Protein AF-A0A8D9B2C9-F1 (afdb_monomer)

Sequence (189 aa):
MYLLLVLASCICTLNAFKSHHDNYELQTNETDSDDDDDEYIDVDALNITNVEKGTKNTADYKLYTKTQHGFISAYHDIPINRDYQEKIFNMIVEIPKGTNAKMAISLGEALNPIKHVLKNGNPEYVHVPNLLPNINHTGYIWNYGALPNTWENPTEIDNHTGLFGDGERMDVVEIGNRKARRGEIIQVK

Secondary structure (DSSP, 8-state):
-PPEEEE----S------------------------------TTTTT-EEEEES-TTSTT-EEEEEETTEEE-TTTSS-SEEETTTTEEEEEEEE-TT--B-EEE-SSSTT--EEEPEETTEE-B------STT----S-SSEEEE-TT----TTSB-TTTSSB--SSPPEEEE--SS-PPTT-EEEE-

pLDDT: mean 80.29, std 23.99, range [25.38, 98.69]

Nearest PDB structures (foldseek):
  1e6a-assembly1_B  TM=9.514E-01  e=1.596E-12  Saccharomyces cerevisiae
  1ypp-assembly1_B  TM=9.531E-01  e=1.879E-12  Saccharomyces cerevisiae
  1wgi-assembly1_B  TM=9.529E-01  e=2.603E-12  Saccharomyces cerevisiae
  2ik9-assembly1_A  TM=9.435E-01  e=5.275E-12  Saccharomyces cerevisiae
  2ik1-assembly1_A  TM=9.510E-01  e=1.564E-11  Saccharomyces cerevisiae

InterPro domains:
  IPR008162 Inorganic pyrophosphatase [PF00719] (91-189)
  IPR008162 Inorganic pyrophosphatase [PTHR10286] (43-189)
  IPR036649 Inorganic pyrophosphatase superfamily [G3DSA:3.90.80.10] (49-189)
  IPR036649 Inorganic pyrophosphatase superfamily [SSF50324] (49-189)

Solvent-accessible surface area (backbone atoms only — not comparable to full-atom values): 11359 Å² total; per-residue (Å²): 138,54,59,60,44,76,44,82,84,71,93,68,74,100,75,83,92,72,93,72,97,71,87,86,73,85,84,71,82,90,73,79,91,75,96,70,84,73,74,78,73,53,68,81,78,42,56,71,44,74,46,81,41,71,50,87,94,36,71,67,21,33,37,33,37,28,37,86,90,42,80,40,28,56,40,72,70,40,64,39,58,78,33,77,90,79,50,29,30,32,33,41,25,41,29,29,33,59,41,34,62,39,39,39,68,35,88,91,45,87,45,17,29,38,25,51,43,64,53,94,83,36,57,33,65,54,85,54,73,82,83,46,96,87,52,91,76,47,28,39,89,30,30,29,30,28,37,24,74,44,70,31,53,58,88,46,68,40,87,88,80,72,41,57,34,88,62,44,52,45,35,35,39,42,67,50,90,72,68,55,54,64,74,35,75,44,82,45,66

Foldseek 3Di:
DWAKDFDQPPPPDDDDDDDDDDDDDDDDPDDDDDPDPPPQPQPVQQQKDWDWDDDPQWQRIWIFIAGPVGTAALAAPDDQAPDPVVPKGKWAFQAWFQFFFAWAQAPPDPSRTIGADDDPRGTGGDADDPPDPPDDGHHHRFGKTFRHPAFQAQVDQDPPVRHGGPGDGGMIGTNDPDGDDHRDIDMHD

Mean predicted aligned error: 9.89 Å

Organism: NCBI:txid428564

Radius of gyration: 17.53 Å; Cα contacts (8 Å, |Δi|>4): 371; chains: 1; bounding box: 46×47×42 Å

Structure (mmCIF, N/CA/C/O backbone):
data_AF-A0A8D9B2C9-F1
#
_entry.id   AF-A0A8D9B2C9-F1
#
loop_
_atom_site.group_PDB
_atom_site.id
_atom_site.type_symbol
_atom_site.label_atom_id
_atom_site.label_alt_id
_atom_site.label_comp_id
_atom_site.label_asym_id
_atom_site.label_entity_id
_atom_site.label_seq_id
_atom_site.pdbx_PDB_ins_code
_atom_site.Cartn_x
_atom_site.Cartn_y
_atom_site.Cartn_z
_atom_site.occupancy
_atom_site.B_iso_or_equiv
_atom_site.auth_seq_id
_atom_site.auth_comp_id
_atom_site.auth_asym_id
_atom_site.auth_atom_id
_atom_site.pdbx_PDB_model_num
ATOM 1 N N . MET A 1 1 ? -0.305 9.181 -20.011 1.00 36.66 1 MET A N 1
ATOM 2 C CA . MET A 1 1 ? 0.448 7.919 -20.113 1.00 36.66 1 MET A CA 1
ATOM 3 C C . MET A 1 1 ? 1.396 7.902 -18.930 1.00 36.66 1 MET A C 1
ATOM 5 O O . MET A 1 1 ? 2.290 8.739 -18.887 1.00 36.66 1 MET A O 1
ATOM 9 N N . TYR A 1 2 ? 1.070 7.121 -17.906 1.00 37.44 2 TYR A N 1
ATOM 10 C CA . TYR A 1 2 ? 1.826 7.040 -16.655 1.00 37.44 2 TYR A CA 1
ATOM 11 C C . TYR A 1 2 ? 2.734 5.817 -16.755 1.00 37.44 2 TYR A C 1
ATOM 13 O O . TYR A 1 2 ? 2.275 4.797 -17.249 1.00 37.44 2 TYR A O 1
ATOM 21 N N . LEU A 1 3 ? 4.010 5.975 -16.406 1.00 39.00 3 LEU A N 1
ATOM 22 C CA . LEU A 1 3 ? 5.032 4.932 -16.481 1.00 39.00 3 LEU A CA 1
ATOM 23 C C . LEU A 1 3 ? 5.186 4.320 -15.086 1.00 39.00 3 LEU A C 1
ATOM 25 O O . LEU A 1 3 ? 5.490 5.031 -14.127 1.00 39.00 3 LEU A O 1
ATOM 29 N N . LEU A 1 4 ? 4.945 3.024 -14.975 1.00 44.84 4 LEU A N 1
ATOM 30 C CA . LEU A 1 4 ? 5.146 2.233 -13.775 1.00 44.84 4 LEU A CA 1
ATOM 31 C C . LEU A 1 4 ? 6.645 2.015 -13.525 1.00 44.84 4 LEU A C 1
ATOM 33 O O . LEU A 1 4 ? 7.369 1.557 -14.408 1.00 44.84 4 LEU A O 1
ATOM 37 N N . LEU A 1 5 ? 7.116 2.321 -12.315 1.00 52.88 5 LEU A N 1
ATOM 38 C CA . LEU A 1 5 ? 8.378 1.778 -11.818 1.00 52.88 5 LEU A CA 1
ATOM 39 C C . LEU A 1 5 ? 8.031 0.753 -10.736 1.00 52.88 5 LEU A C 1
ATOM 41 O O . LEU A 1 5 ? 7.562 1.122 -9.657 1.00 52.88 5 LEU A O 1
ATOM 45 N N . VAL A 1 6 ? 8.223 -0.524 -11.055 1.00 51.69 6 VAL A N 1
ATOM 46 C CA . VAL A 1 6 ? 8.170 -1.612 -10.076 1.00 51.69 6 VAL A CA 1
ATOM 47 C C . VAL A 1 6 ? 9.508 -1.615 -9.349 1.00 51.69 6 VAL A C 1
ATOM 49 O O . VAL A 1 6 ? 10.559 -1.689 -9.989 1.00 51.69 6 VAL A O 1
ATOM 52 N N . LEU A 1 7 ? 9.485 -1.452 -8.030 1.00 49.38 7 LEU A N 1
ATOM 53 C CA . LEU A 1 7 ? 10.686 -1.512 -7.207 1.00 49.38 7 LEU A CA 1
ATOM 54 C C . LEU A 1 7 ? 10.627 -2.801 -6.398 1.00 49.38 7 LEU A C 1
ATOM 56 O O . LEU A 1 7 ? 9.770 -2.918 -5.537 1.00 49.38 7 LEU A O 1
ATOM 60 N N . ALA A 1 8 ? 11.559 -3.723 -6.636 1.00 40.38 8 ALA A N 1
ATOM 61 C CA . ALA A 1 8 ? 11.858 -4.747 -5.642 1.00 40.38 8 ALA A CA 1
ATOM 62 C C . ALA A 1 8 ? 12.421 -4.028 -4.406 1.00 40.38 8 ALA A C 1
ATOM 64 O O . ALA A 1 8 ? 13.356 -3.221 -4.515 1.00 40.38 8 ALA A O 1
ATOM 65 N N . SER A 1 9 ? 11.819 -4.246 -3.248 1.00 41.03 9 SER A N 1
ATOM 66 C CA . SER A 1 9 ? 11.966 -3.434 -2.037 1.00 41.03 9 SER A CA 1
ATOM 67 C C . SER A 1 9 ? 13.295 -3.656 -1.290 1.00 41.03 9 SER A C 1
ATOM 69 O O . SER A 1 9 ? 13.356 -3.744 -0.067 1.00 41.03 9 SER A O 1
ATOM 71 N N . CYS A 1 10 ? 14.441 -3.620 -1.970 1.00 32.81 10 CYS A N 1
ATOM 72 C CA . CYS A 1 10 ? 15.732 -3.473 -1.295 1.00 32.81 10 CYS A CA 1
ATOM 73 C C . CYS A 1 10 ? 15.969 -2.012 -0.876 1.00 32.81 10 CYS A C 1
ATOM 75 O O . CYS A 1 10 ? 16.844 -1.323 -1.404 1.00 32.81 10 CYS A O 1
ATOM 77 N N . ILE A 1 11 ? 15.243 -1.516 0.135 1.00 36.56 11 ILE A N 1
ATOM 78 C CA . ILE A 1 11 ? 15.663 -0.310 0.875 1.00 36.56 11 ILE A CA 1
ATOM 79 C C . ILE A 1 11 ? 16.805 -0.696 1.826 1.00 36.56 11 ILE A C 1
ATOM 81 O O . ILE A 1 11 ? 16.696 -0.643 3.046 1.00 36.56 11 ILE A O 1
ATOM 85 N N . CYS A 1 12 ? 17.936 -1.073 1.239 1.00 27.77 12 CYS A N 1
ATOM 86 C CA . CYS A 1 12 ? 19.248 -1.051 1.859 1.00 27.77 12 CYS A CA 1
ATOM 87 C C . CYS A 1 12 ? 20.249 -0.672 0.763 1.00 27.77 12 CYS A C 1
ATOM 89 O O . CYS A 1 12 ? 20.460 -1.411 -0.188 1.00 27.77 12 CYS A O 1
ATOM 91 N N . THR A 1 13 ? 20.869 0.498 0.932 1.00 26.91 13 THR A N 1
ATOM 92 C CA . THR A 1 13 ? 21.921 1.116 0.100 1.00 26.91 13 THR A CA 1
ATOM 93 C C . THR A 1 13 ? 21.498 1.754 -1.234 1.00 26.91 13 THR A C 1
ATOM 95 O O . THR A 1 13 ? 21.508 1.143 -2.293 1.00 26.91 13 THR A O 1
ATOM 98 N N . LEU A 1 14 ? 21.273 3.078 -1.189 1.00 28.06 14 LEU A N 1
ATOM 99 C CA . LEU A 1 14 ? 21.547 3.966 -2.323 1.00 28.06 14 LEU A CA 1
ATOM 100 C C . LEU A 1 14 ? 23.033 3.816 -2.696 1.00 28.06 14 LEU A C 1
ATOM 102 O O . LEU A 1 14 ? 23.893 4.439 -2.079 1.00 28.06 14 LEU A O 1
ATOM 106 N N . ASN A 1 15 ? 23.340 2.979 -3.679 1.00 27.31 15 ASN A N 1
ATOM 107 C CA . ASN A 1 15 ? 24.502 3.125 -4.547 1.00 27.31 15 ASN A CA 1
ATOM 108 C C . ASN A 1 15 ? 24.254 2.319 -5.826 1.00 27.31 15 ASN A C 1
ATOM 110 O O . ASN A 1 15 ? 23.972 1.132 -5.761 1.00 27.31 15 ASN A O 1
ATOM 114 N N . ALA A 1 16 ? 24.432 2.995 -6.965 1.00 27.78 16 ALA A N 1
ATOM 115 C CA . ALA A 1 16 ? 24.348 2.498 -8.342 1.00 27.78 16 ALA A CA 1
ATOM 116 C C . ALA A 1 16 ? 22.965 2.566 -9.020 1.00 27.78 16 ALA A C 1
ATOM 118 O O . ALA A 1 16 ? 22.308 1.564 -9.261 1.00 27.78 16 ALA A O 1
ATOM 119 N N . PHE A 1 17 ? 22.595 3.768 -9.478 1.00 27.22 17 PHE A N 1
ATOM 120 C CA . PHE A 1 17 ? 21.781 3.900 -10.690 1.00 27.22 17 PHE A CA 1
ATOM 121 C C . PHE A 1 17 ? 22.748 3.984 -11.879 1.00 27.22 17 PHE A C 1
ATOM 123 O O . PHE A 1 17 ? 23.369 5.022 -12.116 1.00 27.22 17 PHE A O 1
ATOM 130 N N . LYS A 1 18 ? 22.928 2.880 -12.606 1.00 25.38 18 LYS A N 1
ATOM 131 C CA . LYS A 1 18 ? 23.490 2.897 -13.960 1.00 25.38 18 LYS A CA 1
ATOM 132 C C . LYS A 1 18 ? 22.363 2.443 -14.875 1.00 25.38 18 LYS A C 1
ATOM 134 O O . LYS A 1 18 ? 21.911 1.311 -14.771 1.00 25.38 18 LYS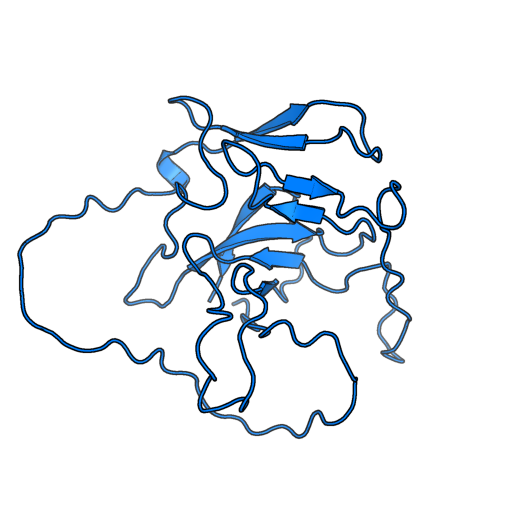 A O 1
ATOM 139 N N . SER A 1 19 ? 21.857 3.364 -15.690 1.00 31.72 19 SER A N 1
ATOM 140 C CA . SER A 1 19 ? 20.742 3.099 -16.593 1.00 31.72 19 SER A CA 1
ATOM 141 C C . SER A 1 19 ? 21.146 2.044 -17.619 1.00 31.72 19 SER A C 1
ATOM 143 O O . SER A 1 19 ? 21.998 2.312 -18.468 1.00 31.72 19 SER A O 1
ATOM 145 N N . HIS A 1 20 ? 20.508 0.883 -17.569 1.00 25.81 20 HIS A N 1
ATOM 146 C CA . HIS A 1 20 ? 20.329 0.048 -18.744 1.00 25.81 20 HIS A CA 1
ATOM 147 C C . HIS A 1 20 ? 18.828 -0.050 -19.007 1.00 25.81 20 HIS A C 1
ATOM 149 O O . HIS A 1 20 ? 18.046 -0.413 -18.134 1.00 25.81 20 HIS A O 1
ATOM 155 N N . HIS A 1 21 ? 18.439 0.428 -20.188 1.00 32.28 21 HIS A N 1
ATOM 156 C CA . HIS A 1 21 ? 17.097 0.291 -20.728 1.00 32.28 21 HIS A CA 1
ATOM 157 C C . HIS A 1 21 ? 16.931 -1.152 -21.192 1.00 32.28 21 HIS A C 1
ATOM 159 O O . HIS A 1 21 ? 17.302 -1.448 -22.322 1.00 32.28 21 HIS A O 1
ATOM 165 N N . ASP A 1 22 ? 16.369 -2.008 -20.347 1.00 29.56 22 ASP A N 1
ATOM 166 C CA . ASP A 1 22 ? 15.878 -3.315 -20.771 1.00 29.56 22 ASP A CA 1
ATOM 167 C C . ASP A 1 22 ? 14.376 -3.391 -20.470 1.00 29.56 22 ASP A C 1
ATOM 169 O O . ASP A 1 22 ? 13.911 -3.044 -19.383 1.00 29.56 22 ASP A O 1
ATOM 173 N N . ASN A 1 23 ? 13.604 -3.731 -21.503 1.00 30.98 23 ASN A N 1
ATOM 174 C CA . ASN A 1 23 ? 12.156 -3.882 -21.436 1.00 30.98 23 ASN A CA 1
ATOM 175 C C . ASN A 1 23 ? 11.830 -5.154 -20.645 1.00 30.98 23 ASN A C 1
ATOM 177 O O . ASN A 1 23 ? 12.263 -6.239 -21.021 1.00 30.98 23 ASN A O 1
ATOM 181 N N . TYR A 1 24 ? 11.054 -5.015 -19.574 1.00 38.00 24 TYR A N 1
ATOM 182 C CA . TYR A 1 24 ? 10.602 -6.133 -18.755 1.00 38.00 24 TYR A CA 1
ATOM 183 C C . TYR A 1 24 ? 9.447 -6.866 -19.455 1.00 38.00 24 TYR A C 1
ATOM 185 O O . TYR A 1 24 ? 8.350 -6.325 -19.616 1.00 38.00 24 TYR A O 1
ATOM 193 N N . GLU A 1 25 ? 9.686 -8.105 -19.877 1.00 28.75 25 GLU A N 1
ATOM 194 C CA . GLU A 1 25 ? 8.630 -9.076 -20.157 1.00 28.75 25 GLU A CA 1
ATOM 195 C C . GLU A 1 25 ? 8.470 -9.972 -18.930 1.00 28.75 25 GLU A C 1
ATOM 197 O O . GLU A 1 25 ? 9.406 -10.654 -18.515 1.00 28.75 25 GLU A O 1
ATOM 202 N N . LEU A 1 26 ? 7.277 -9.941 -18.331 1.00 31.34 26 LEU A N 1
ATOM 203 C CA . LEU A 1 26 ? 6.855 -10.932 -17.348 1.00 31.34 26 LEU A CA 1
ATOM 204 C C . LEU A 1 26 ? 6.885 -12.298 -18.043 1.00 31.34 26 LEU A C 1
ATOM 206 O O . LEU A 1 26 ? 6.102 -12.534 -18.963 1.00 31.34 26 LEU A O 1
ATOM 210 N N . GLN A 1 27 ? 7.801 -13.179 -17.638 1.00 25.84 27 GLN A N 1
ATOM 211 C CA . GLN A 1 27 ? 7.800 -14.559 -18.112 1.00 25.84 27 GLN A CA 1
ATOM 212 C C . GLN A 1 27 ? 6.587 -15.269 -17.514 1.00 25.84 27 GLN A C 1
ATOM 214 O O . GLN A 1 27 ? 6.550 -15.577 -16.325 1.00 25.84 27 GLN A O 1
ATOM 219 N N . THR A 1 28 ? 5.577 -15.492 -18.350 1.00 31.92 28 THR A N 1
ATOM 220 C CA . THR A 1 28 ? 4.497 -16.432 -18.051 1.00 31.92 28 THR A CA 1
ATOM 221 C C . THR A 1 28 ? 4.957 -17.798 -18.541 1.00 31.92 28 THR A C 1
ATOM 223 O O . THR A 1 28 ? 5.354 -17.946 -19.695 1.00 31.92 28 THR A O 1
ATOM 226 N N . ASN A 1 29 ? 5.001 -18.779 -17.641 1.00 27.33 29 ASN A N 1
ATOM 227 C CA . ASN A 1 29 ? 5.225 -20.161 -18.038 1.00 27.33 29 ASN A CA 1
ATOM 228 C C . ASN A 1 29 ? 3.989 -20.611 -18.820 1.00 27.33 29 ASN A C 1
ATOM 230 O O . ASN A 1 29 ? 2.902 -20.704 -18.253 1.00 27.33 29 ASN A O 1
ATOM 234 N N . GLU A 1 30 ? 4.157 -20.856 -20.118 1.00 38.53 30 GLU A N 1
ATOM 235 C CA . GLU A 1 30 ? 3.160 -21.538 -20.935 1.00 38.53 30 GLU A CA 1
ATOM 236 C C . GLU A 1 30 ? 3.023 -22.980 -20.434 1.00 38.53 30 GLU A C 1
ATOM 238 O O . GLU A 1 30 ? 3.896 -23.819 -20.660 1.00 38.53 30 GLU A O 1
ATOM 243 N N . THR A 1 31 ? 1.919 -23.270 -19.751 1.00 32.47 31 THR A N 1
ATOM 244 C CA . THR A 1 31 ? 1.386 -24.628 -19.640 1.00 32.47 31 THR A CA 1
ATOM 245 C C . THR A 1 31 ? -0.107 -24.587 -19.921 1.00 32.47 31 THR A C 1
ATOM 247 O O . THR A 1 31 ? -0.864 -24.036 -19.130 1.00 32.47 31 THR A O 1
ATOM 250 N N . ASP A 1 32 ? -0.439 -25.124 -21.095 1.00 33.25 32 ASP A N 1
ATOM 251 C CA . ASP A 1 32 ? -1.653 -25.824 -21.519 1.00 33.25 32 ASP A CA 1
ATOM 252 C C . ASP A 1 32 ? -3.003 -25.474 -20.870 1.00 33.25 32 ASP A C 1
ATOM 254 O O . ASP A 1 32 ? -3.237 -25.689 -19.687 1.00 33.25 32 ASP A O 1
ATOM 258 N N . SER A 1 33 ? -3.893 -25.018 -21.759 1.00 43.50 33 SER A N 1
ATOM 259 C CA . SER A 1 33 ? -5.355 -25.146 -21.776 1.00 43.50 33 SER A CA 1
ATOM 260 C C . SER A 1 33 ? -6.029 -25.764 -20.550 1.00 43.50 33 SER A C 1
ATOM 262 O O . SER A 1 33 ? -5.949 -26.975 -20.372 1.00 43.50 33 SER A O 1
ATOM 264 N N . ASP A 1 34 ? -6.842 -24.962 -19.868 1.00 38.00 34 ASP A N 1
ATOM 265 C CA . ASP A 1 34 ? -8.155 -25.387 -19.390 1.00 38.00 34 ASP A CA 1
ATOM 266 C C . ASP A 1 34 ? -9.107 -24.177 -19.418 1.00 38.00 34 ASP A C 1
ATOM 268 O O . ASP A 1 34 ? -8.736 -23.052 -19.077 1.00 38.00 34 ASP A O 1
ATOM 272 N N . ASP A 1 35 ? -10.308 -24.422 -19.938 1.00 41.03 35 ASP A N 1
ATOM 273 C CA . ASP A 1 35 ? -11.433 -23.498 -20.076 1.00 41.03 35 ASP A CA 1
ATOM 274 C C . ASP A 1 35 ? -12.001 -23.091 -18.701 1.00 41.03 35 ASP A C 1
ATOM 276 O O . ASP A 1 35 ? -13.091 -23.521 -18.322 1.00 41.03 35 ASP A O 1
ATOM 280 N N . ASP A 1 36 ? -11.286 -22.253 -17.955 1.00 40.31 36 ASP A N 1
ATOM 281 C CA . ASP A 1 36 ? -11.865 -21.534 -16.823 1.00 40.31 36 ASP A CA 1
ATOM 282 C C . ASP A 1 36 ? -12.217 -20.116 -17.286 1.00 40.31 36 ASP A C 1
ATOM 284 O O . ASP A 1 36 ? -11.364 -19.234 -17.418 1.00 40.31 36 ASP A O 1
ATOM 288 N N . ASP A 1 37 ? -13.507 -19.911 -17.567 1.00 39.34 37 ASP A N 1
ATOM 289 C CA . ASP A 1 37 ? -14.151 -18.599 -17.621 1.00 39.34 37 ASP A CA 1
ATOM 290 C C . ASP A 1 37 ? -14.038 -17.942 -16.226 1.00 39.34 37 ASP A C 1
ATOM 292 O O . ASP A 1 37 ? -15.025 -17.807 -15.499 1.00 39.34 37 ASP A O 1
ATOM 296 N N . ASP A 1 38 ? -12.826 -17.562 -15.814 1.00 48.41 38 ASP A N 1
ATOM 297 C CA . ASP A 1 38 ? -12.601 -16.710 -14.655 1.00 48.41 38 ASP A CA 1
ATOM 298 C C . ASP A 1 38 ? -13.247 -15.366 -14.983 1.00 48.41 38 ASP A C 1
ATOM 300 O O . ASP A 1 38 ? -12.694 -14.525 -15.698 1.00 48.41 38 ASP A O 1
ATOM 304 N N . GLU A 1 39 ? -14.486 -15.209 -14.520 1.00 51.34 39 GLU A N 1
ATOM 305 C CA . GLU A 1 39 ? -15.289 -14.007 -14.668 1.00 51.34 39 GLU A CA 1
ATOM 306 C C . GLU A 1 39 ? -14.444 -12.811 -14.226 1.00 51.34 39 GLU A C 1
ATOM 308 O O . GLU A 1 39 ? -14.192 -12.597 -13.039 1.00 51.34 39 GLU A O 1
ATOM 313 N N . TYR A 1 40 ? -13.956 -12.050 -15.207 1.00 59.50 40 TYR A N 1
ATOM 314 C CA . TYR A 1 40 ? -13.147 -10.873 -14.955 1.00 59.50 40 TYR A CA 1
ATOM 315 C C . TYR A 1 40 ? -13.966 -9.901 -14.101 1.00 59.50 40 TYR A C 1
ATOM 317 O O . TYR A 1 40 ? -14.936 -9.289 -14.559 1.00 59.50 40 TYR A O 1
ATOM 325 N N . ILE A 1 41 ? -13.581 -9.770 -12.833 1.00 65.19 41 ILE A N 1
ATOM 326 C CA . ILE A 1 41 ? -14.248 -8.860 -11.914 1.00 65.19 41 ILE A CA 1
ATOM 327 C C . ILE A 1 41 ? -13.786 -7.444 -12.248 1.00 65.19 41 ILE A C 1
ATOM 329 O O . ILE A 1 41 ? -12.684 -7.023 -11.890 1.00 65.19 41 ILE A O 1
ATOM 333 N N . ASP A 1 42 ? -14.648 -6.683 -12.918 1.00 72.50 42 ASP A N 1
ATOM 334 C CA . ASP A 1 42 ? -14.387 -5.272 -13.171 1.00 72.50 42 ASP A CA 1
ATOM 335 C C . ASP A 1 42 ? -14.350 -4.498 -11.845 1.00 72.50 42 ASP A C 1
ATOM 337 O O . ASP A 1 42 ? -15.363 -4.317 -11.164 1.00 72.50 42 ASP A O 1
ATOM 341 N N . VAL A 1 43 ? -13.162 -4.015 -11.478 1.00 74.25 43 VAL A N 1
ATOM 342 C CA . VAL A 1 43 ? -12.951 -3.197 -10.275 1.00 74.25 43 VAL A CA 1
ATOM 343 C C . VAL A 1 43 ? -13.833 -1.951 -10.250 1.00 74.25 43 VAL A C 1
ATOM 345 O O . VAL A 1 43 ? -14.246 -1.524 -9.168 1.00 74.25 43 VAL A O 1
ATOM 348 N N . ASP A 1 44 ? -14.178 -1.399 -11.417 1.00 78.31 44 ASP A N 1
ATOM 349 C CA . ASP A 1 44 ? -15.079 -0.250 -11.508 1.00 78.31 44 ASP A CA 1
ATOM 350 C C . ASP A 1 44 ? -16.523 -0.656 -11.134 1.00 78.31 44 ASP A C 1
ATOM 352 O O . ASP A 1 44 ? -17.250 0.126 -10.513 1.00 78.31 44 ASP A O 1
ATOM 356 N N . ALA A 1 45 ? -16.923 -1.904 -11.407 1.00 80.06 45 ALA A N 1
ATOM 357 C CA . ALA A 1 45 ? -18.228 -2.457 -11.036 1.00 80.06 45 ALA A CA 1
ATOM 358 C C . ALA A 1 45 ? -18.337 -2.821 -9.543 1.00 80.06 45 ALA A C 1
ATOM 360 O O . ALA A 1 45 ? -19.439 -2.840 -8.988 1.00 80.06 45 ALA A O 1
ATOM 361 N N . LEU A 1 46 ? -17.211 -3.050 -8.856 1.00 81.88 46 LEU A N 1
ATOM 362 C CA . LEU A 1 46 ? -17.188 -3.367 -7.421 1.00 81.88 46 LEU A CA 1
ATOM 363 C C . LEU A 1 46 ? -17.593 -2.188 -6.517 1.00 81.88 46 LEU A C 1
ATOM 365 O O . LEU A 1 46 ? -17.872 -2.394 -5.329 1.00 81.88 46 LEU A O 1
ATOM 369 N N . ASN A 1 47 ? -17.645 -0.965 -7.061 1.00 89.00 47 ASN A N 1
ATOM 370 C CA . ASN A 1 47 ? -17.993 0.268 -6.348 1.00 89.00 47 ASN A CA 1
ATOM 371 C C . ASN A 1 47 ? -17.213 0.406 -5.027 1.00 89.00 47 ASN A C 1
ATOM 373 O O . ASN A 1 47 ? -17.778 0.504 -3.931 1.00 89.00 47 ASN A O 1
ATOM 377 N N . ILE A 1 48 ? -15.887 0.323 -5.144 1.00 93.56 48 ILE A N 1
ATOM 378 C CA . ILE A 1 48 ? -14.984 0.255 -4.000 1.00 93.56 48 ILE A CA 1
ATOM 379 C C . ILE A 1 48 ? -14.938 1.595 -3.264 1.00 93.56 48 ILE A C 1
ATOM 381 O O . ILE A 1 48 ? -14.748 2.670 -3.832 1.00 93.56 48 ILE A O 1
ATOM 385 N N . THR A 1 49 ? -15.074 1.508 -1.947 1.00 96.06 49 THR A N 1
ATOM 386 C CA . THR A 1 49 ? -14.976 2.618 -1.005 1.00 96.06 49 THR A CA 1
ATOM 387 C C . THR A 1 49 ? -14.051 2.245 0.146 1.00 96.06 49 THR A C 1
ATOM 389 O O . THR A 1 49 ? -13.829 1.068 0.430 1.00 96.06 49 THR A O 1
ATOM 392 N N . ASN A 1 50 ? -13.536 3.258 0.842 1.00 97.12 50 ASN A N 1
ATOM 393 C CA . ASN A 1 50 ? -12.686 3.060 2.009 1.00 97.12 50 ASN A CA 1
ATOM 394 C C . ASN A 1 50 ? -13.414 3.461 3.290 1.00 97.12 50 ASN A C 1
ATOM 396 O O . ASN A 1 50 ? -14.051 4.515 3.357 1.00 97.12 50 ASN A O 1
ATOM 400 N N . VAL A 1 51 ? -13.284 2.635 4.325 1.00 98.25 51 VAL A N 1
ATOM 401 C CA . VAL A 1 51 ? -13.882 2.853 5.643 1.00 98.25 51 VAL A CA 1
ATOM 402 C C . VAL A 1 51 ? -12.778 3.010 6.677 1.00 98.25 51 VAL A C 1
ATOM 404 O O . VAL A 1 51 ? -12.017 2.082 6.952 1.00 98.25 51 VAL A O 1
ATOM 407 N N . GLU A 1 52 ? -12.719 4.192 7.280 1.00 98.25 52 GLU A N 1
ATOM 408 C CA . GLU A 1 52 ? -11.777 4.504 8.352 1.00 98.25 52 GLU A CA 1
ATOM 409 C C . GLU A 1 52 ? -12.264 3.942 9.699 1.00 98.25 52 GLU A C 1
ATOM 411 O O . GLU A 1 52 ? -13.444 4.049 10.055 1.00 98.25 52 GLU A O 1
ATOM 416 N N . LYS A 1 53 ? -11.346 3.357 10.468 1.00 98.19 53 LYS A N 1
ATOM 417 C CA . LYS A 1 53 ? -11.544 2.901 11.849 1.00 98.19 53 LYS A CA 1
ATOM 418 C C . LYS A 1 53 ? -10.358 3.339 12.710 1.00 98.19 53 LYS A C 1
ATOM 420 O O . LYS A 1 53 ? -9.237 3.429 12.215 1.00 98.19 53 LYS A O 1
ATOM 425 N N . GLY A 1 54 ? -10.611 3.572 13.996 1.00 97.38 54 GLY A N 1
ATOM 426 C CA . GLY A 1 54 ? -9.605 4.090 14.927 1.00 97.38 54 GLY A CA 1
ATOM 427 C C . GLY A 1 54 ? -9.368 5.593 14.771 1.00 97.38 54 GLY A C 1
ATOM 428 O O . GLY A 1 54 ? -10.112 6.292 14.076 1.00 97.38 54 GLY A O 1
ATOM 429 N N . THR A 1 55 ? -8.340 6.098 15.443 1.00 97.44 55 THR A N 1
ATOM 430 C CA . THR A 1 55 ? -7.974 7.523 15.413 1.00 97.44 55 THR A CA 1
ATOM 431 C C . THR A 1 55 ? -6.963 7.791 14.301 1.00 97.44 55 THR A C 1
ATOM 433 O O . THR A 1 55 ? -6.080 6.986 14.064 1.00 97.44 55 THR A O 1
ATOM 436 N N . LYS A 1 56 ? -7.061 8.906 13.568 1.00 94.50 56 LYS A N 1
ATOM 437 C CA . LYS A 1 56 ? -6.054 9.230 12.537 1.00 94.50 56 LYS A CA 1
ATOM 438 C C . LYS A 1 56 ? -4.678 9.450 13.166 1.00 94.50 56 LYS A C 1
ATOM 440 O O . LYS A 1 56 ? -4.583 10.074 14.218 1.00 94.50 56 LYS A O 1
ATOM 445 N N . ASN A 1 57 ? -3.623 9.050 12.452 1.00 93.38 57 ASN A N 1
ATOM 446 C CA . ASN A 1 57 ? -2.220 9.268 12.833 1.00 93.38 57 ASN A CA 1
ATOM 447 C C . ASN A 1 57 ? -1.781 8.540 14.117 1.00 93.38 57 ASN A C 1
ATOM 449 O O . ASN A 1 57 ? -0.800 8.942 14.742 1.00 93.38 57 ASN A O 1
ATOM 453 N N . THR A 1 58 ? -2.482 7.475 14.504 1.00 96.50 58 THR A N 1
ATOM 454 C CA . THR A 1 58 ? -2.172 6.633 15.667 1.00 96.50 58 THR A CA 1
ATOM 455 C C . THR A 1 58 ? -2.053 5.165 15.255 1.00 96.50 58 THR A C 1
ATOM 457 O O . THR A 1 58 ? -2.405 4.776 14.141 1.00 96.50 58 THR A O 1
ATOM 460 N N . ALA A 1 59 ? -1.532 4.326 16.153 1.00 95.56 59 ALA A N 1
ATOM 461 C CA . ALA A 1 59 ? -1.287 2.911 15.871 1.00 95.56 59 ALA A CA 1
ATOM 462 C C . ALA A 1 59 ? -2.566 2.077 15.640 1.00 95.56 59 ALA A C 1
ATOM 464 O O . ALA A 1 59 ? -2.503 1.027 15.001 1.00 95.56 59 ALA A O 1
ATOM 465 N N . ASP A 1 60 ? -3.717 2.533 16.142 1.00 96.88 60 ASP A N 1
ATOM 466 C CA . ASP A 1 60 ? -5.025 1.890 15.974 1.00 96.88 60 ASP A CA 1
ATOM 467 C C . ASP A 1 60 ? -5.751 2.291 14.680 1.00 96.88 60 ASP A C 1
ATOM 469 O O . ASP A 1 60 ? -6.785 1.695 14.368 1.00 96.88 60 ASP A O 1
ATOM 473 N N . TYR A 1 61 ? -5.227 3.257 13.913 1.00 98.25 61 TYR A N 1
ATOM 474 C CA . TYR A 1 61 ? -5.814 3.644 12.632 1.00 98.25 61 TYR A CA 1
ATOM 475 C C . TYR A 1 61 ? -5.775 2.489 11.630 1.00 98.25 61 TYR A C 1
ATOM 477 O O . TYR A 1 61 ? -4.713 1.919 11.354 1.00 98.25 61 TYR A O 1
ATOM 485 N N . LYS A 1 62 ? -6.923 2.209 11.017 1.00 98.50 62 LYS A N 1
ATOM 486 C CA . LYS A 1 62 ? -7.070 1.225 9.945 1.00 98.50 62 LYS A CA 1
ATOM 487 C C . LYS A 1 62 ? -7.985 1.766 8.858 1.00 98.50 62 LYS A C 1
ATOM 489 O O . LYS A 1 62 ? -9.027 2.358 9.147 1.00 98.50 62 LYS A O 1
ATOM 494 N N . LEU A 1 63 ? -7.613 1.518 7.612 1.00 98.62 63 LEU A N 1
ATOM 495 C CA . LEU A 1 63 ? -8.412 1.819 6.437 1.00 98.62 63 LEU A CA 1
ATOM 496 C C . LEU A 1 63 ? -8.800 0.501 5.766 1.00 98.62 63 LEU A C 1
ATOM 498 O O . LEU A 1 63 ? -7.945 -0.187 5.214 1.00 98.62 63 LEU A O 1
ATOM 502 N N . TYR A 1 64 ? -10.078 0.147 5.857 1.00 98.62 64 TYR A N 1
ATOM 503 C CA . TYR A 1 64 ? -10.618 -1.071 5.259 1.00 98.62 64 TYR A CA 1
ATOM 504 C C . TYR A 1 64 ? -11.218 -0.786 3.888 1.00 98.62 64 TYR A C 1
ATOM 506 O O . TYR A 1 64 ? -11.892 0.233 3.712 1.00 98.62 64 TYR A O 1
ATOM 514 N N . THR A 1 65 ? -11.051 -1.732 2.970 1.00 98.19 65 THR A N 1
ATOM 515 C CA . THR A 1 65 ? -11.684 -1.716 1.651 1.00 98.19 65 THR A CA 1
ATOM 516 C C . THR A 1 65 ? -13.083 -2.321 1.737 1.00 98.19 65 THR A C 1
ATOM 518 O O . THR A 1 65 ? -13.301 -3.348 2.387 1.00 98.19 65 THR A O 1
ATOM 521 N N . LYS A 1 66 ? -14.063 -1.670 1.110 1.00 97.19 66 LYS A N 1
ATOM 522 C CA . LYS A 1 66 ? -15.465 -2.090 1.128 1.00 97.19 66 LYS A CA 1
ATOM 523 C C . LYS A 1 66 ? -16.105 -1.942 -0.251 1.00 97.19 66 LYS A C 1
ATOM 525 O O . LYS A 1 66 ? -16.023 -0.877 -0.854 1.00 97.19 66 LYS A O 1
ATOM 530 N N . THR A 1 67 ? -16.809 -2.975 -0.694 1.00 95.00 67 THR A N 1
ATOM 531 C CA . THR A 1 67 ? -17.668 -2.977 -1.885 1.00 95.00 67 THR A CA 1
ATOM 532 C C . THR A 1 67 ? -19.136 -2.809 -1.492 1.00 95.00 67 THR A C 1
ATOM 534 O O . THR A 1 67 ? -19.501 -2.774 -0.308 1.00 95.00 67 THR A O 1
ATOM 537 N N . GLN A 1 68 ? -20.022 -2.779 -2.485 1.00 91.62 68 GLN A N 1
ATOM 538 C CA . GLN A 1 68 ? -21.464 -2.894 -2.245 1.00 91.62 68 GLN A CA 1
ATOM 539 C C . GLN A 1 68 ? -21.873 -4.215 -1.560 1.00 91.62 68 GLN A C 1
ATOM 541 O O . GLN A 1 68 ? -22.917 -4.260 -0.911 1.00 91.62 68 GLN A O 1
ATOM 546 N N . HIS A 1 69 ? -21.044 -5.263 -1.648 1.00 91.50 69 HIS A N 1
ATOM 547 C CA . HIS A 1 69 ? -21.315 -6.592 -1.089 1.00 91.50 69 HIS A CA 1
ATOM 548 C C . HIS A 1 69 ? -20.735 -6.804 0.315 1.00 91.50 69 HIS A C 1
ATOM 550 O O . HIS A 1 69 ? -21.113 -7.757 0.992 1.00 91.50 69 HIS A O 1
ATOM 556 N N . GLY A 1 70 ? -19.857 -5.919 0.794 1.00 95.56 70 GLY A N 1
ATOM 557 C CA . GLY A 1 70 ? -19.264 -6.046 2.123 1.00 95.56 70 GLY A CA 1
ATOM 558 C C . GLY A 1 70 ? -17.821 -5.571 2.186 1.00 95.56 70 GLY A C 1
ATOM 559 O O . GLY A 1 70 ? -17.322 -4.918 1.274 1.00 95.56 70 GLY A O 1
ATOM 560 N N . PHE A 1 71 ? -17.163 -5.861 3.305 1.00 97.69 71 PHE A N 1
ATOM 561 C CA . PHE A 1 71 ? -15.724 -5.647 3.415 1.00 97.69 71 PHE A CA 1
ATOM 562 C C . PHE A 1 71 ? -14.978 -6.728 2.645 1.00 97.69 71 PHE A C 1
ATOM 564 O O . PHE A 1 71 ? -15.371 -7.891 2.702 1.00 97.69 71 PHE A O 1
ATOM 571 N N . ILE A 1 72 ? -13.902 -6.328 1.980 1.00 97.00 72 ILE A N 1
ATOM 572 C CA . ILE A 1 72 ? -13.032 -7.219 1.215 1.00 97.00 72 ILE A CA 1
ATOM 573 C C . ILE A 1 72 ? -11.583 -7.031 1.660 1.00 97.00 72 ILE A C 1
ATOM 575 O O . ILE A 1 72 ? -11.227 -5.995 2.233 1.00 97.00 72 ILE A O 1
ATOM 579 N N . SER A 1 73 ? -10.750 -8.028 1.395 1.00 97.56 73 SER A N 1
ATOM 580 C CA . SER A 1 73 ? -9.306 -7.930 1.523 1.00 97.56 73 SER A CA 1
ATOM 581 C C . SER A 1 73 ? -8.742 -6.954 0.499 1.00 97.56 73 SER A C 1
ATOM 583 O O . SER A 1 73 ? -8.910 -7.134 -0.705 1.00 97.56 73 SER A O 1
ATOM 585 N N . ALA A 1 74 ? -8.001 -5.948 0.969 1.00 95.94 74 ALA A N 1
ATOM 586 C CA . ALA A 1 74 ? -7.230 -5.103 0.062 1.00 95.94 74 ALA A CA 1
ATOM 587 C C . ALA A 1 74 ? -6.100 -5.881 -0.633 1.00 95.94 74 ALA A C 1
ATOM 589 O O . ALA A 1 74 ? -5.618 -5.444 -1.662 1.00 95.94 74 ALA A O 1
ATOM 590 N N . TYR A 1 75 ? -5.655 -7.012 -0.087 1.00 96.31 75 TYR A N 1
ATOM 591 C CA . TYR A 1 75 ? -4.552 -7.769 -0.668 1.00 96.31 75 TYR A CA 1
ATOM 592 C C . TYR A 1 75 ? -5.040 -8.823 -1.671 1.00 96.31 75 TYR A C 1
ATOM 594 O O . TYR A 1 75 ? -4.511 -8.907 -2.777 1.00 96.31 75 TYR A O 1
ATOM 602 N N . HIS A 1 76 ? -6.047 -9.605 -1.284 1.00 94.88 76 HIS A N 1
ATOM 603 C CA . HIS A 1 76 ? -6.424 -10.832 -1.987 1.00 94.88 76 HIS A CA 1
ATOM 604 C C . HIS A 1 76 ? -7.631 -10.666 -2.917 1.00 94.88 76 HIS A C 1
ATOM 606 O O . HIS A 1 76 ? -7.693 -11.299 -3.965 1.00 94.88 76 HIS A O 1
ATOM 612 N N . ASP A 1 77 ? -8.573 -9.785 -2.576 1.00 94.62 77 ASP A N 1
ATOM 613 C CA . ASP A 1 77 ? -9.870 -9.726 -3.266 1.00 94.62 77 ASP A CA 1
ATOM 614 C C . ASP A 1 77 ? -9.910 -8.673 -4.389 1.00 94.62 77 ASP A C 1
ATOM 616 O O . ASP A 1 77 ? -10.937 -8.491 -5.041 1.00 94.62 77 ASP A O 1
ATOM 620 N N . ILE A 1 78 ? -8.809 -7.945 -4.610 1.00 92.62 78 ILE A N 1
ATOM 621 C CA . ILE A 1 78 ? -8.671 -6.997 -5.721 1.00 92.62 78 ILE A CA 1
ATOM 622 C C . ILE A 1 78 ? -7.892 -7.695 -6.846 1.00 92.62 78 ILE A C 1
ATOM 624 O O . ILE A 1 78 ? -6.748 -8.095 -6.625 1.00 92.62 78 ILE A O 1
ATOM 628 N N . PRO A 1 79 ? -8.455 -7.827 -8.059 1.00 91.44 79 PRO A N 1
ATOM 629 C CA . PRO A 1 79 ? -7.738 -8.403 -9.192 1.00 91.44 79 PRO A CA 1
ATOM 630 C C . PRO A 1 79 ? -6.453 -7.629 -9.500 1.00 91.44 79 PRO A C 1
ATOM 632 O O . PRO A 1 79 ? -6.468 -6.396 -9.530 1.00 91.44 79 PRO A O 1
ATOM 635 N N . ILE A 1 80 ? -5.352 -8.338 -9.759 1.00 89.31 80 ILE A N 1
ATOM 636 C CA . ILE A 1 80 ? -4.060 -7.721 -10.106 1.00 89.31 80 ILE A CA 1
ATOM 637 C C . ILE A 1 80 ? -4.136 -6.936 -11.416 1.00 89.31 80 ILE A C 1
ATOM 639 O O . ILE A 1 80 ? -3.638 -5.813 -11.500 1.00 89.31 80 ILE A O 1
ATOM 643 N N . ASN A 1 81 ? -4.814 -7.491 -12.416 1.00 84.56 81 ASN A N 1
ATOM 644 C CA .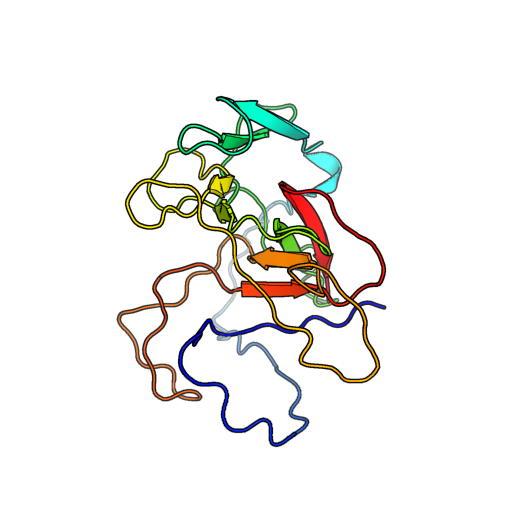 ASN A 1 81 ? -4.862 -6.922 -13.752 1.00 84.56 81 ASN A CA 1
ATOM 645 C C . ASN A 1 81 ? -6.251 -6.410 -14.061 1.00 84.56 81 ASN A C 1
ATOM 647 O O . ASN A 1 81 ? -7.249 -7.024 -13.694 1.00 84.56 81 ASN A O 1
ATOM 651 N N . ARG A 1 82 ? -6.283 -5.288 -14.777 1.00 78.56 82 ARG A N 1
ATOM 652 C CA . ARG A 1 82 ? -7.478 -4.817 -15.465 1.00 78.56 82 ARG A CA 1
ATOM 653 C C . ARG A 1 82 ? -7.563 -5.399 -16.875 1.00 78.56 82 ARG A C 1
ATOM 655 O O . ARG A 1 82 ? -8.630 -5.741 -17.360 1.00 78.56 82 ARG A O 1
ATOM 662 N N . ASP A 1 83 ? -6.417 -5.463 -17.541 1.00 80.00 83 ASP A N 1
ATOM 663 C CA . ASP A 1 83 ? -6.298 -5.946 -18.910 1.00 80.00 83 ASP A CA 1
ATOM 664 C C . ASP A 1 83 ? -4.898 -6.537 -19.094 1.00 80.00 83 ASP A C 1
ATOM 666 O O . ASP A 1 83 ? -3.895 -5.817 -19.060 1.00 80.00 83 ASP A O 1
ATOM 670 N N . TYR A 1 84 ? -4.829 -7.860 -19.248 1.00 78.88 84 TYR A N 1
ATOM 671 C CA . TYR A 1 84 ? -3.566 -8.571 -19.450 1.00 78.88 84 TYR A CA 1
ATOM 672 C C . TYR A 1 84 ? -2.928 -8.233 -20.804 1.00 78.88 84 TYR A C 1
ATOM 674 O O . TYR A 1 84 ? -1.704 -8.119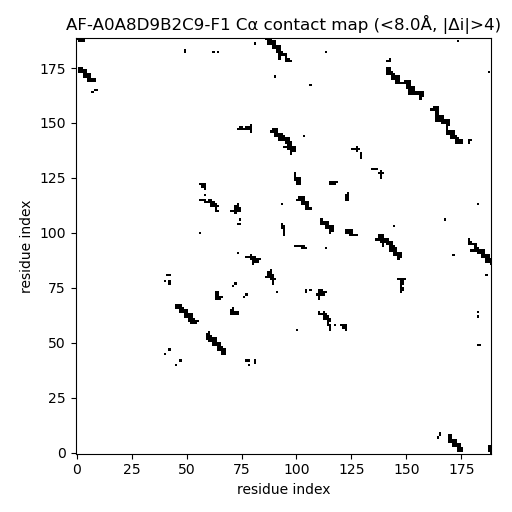 -20.882 1.00 78.88 84 TYR A O 1
ATOM 682 N N . GLN A 1 85 ? -3.731 -8.045 -21.857 1.00 84.50 85 GLN A N 1
ATOM 683 C CA . GLN A 1 85 ? -3.232 -7.780 -23.209 1.00 84.50 85 GLN A CA 1
ATOM 684 C C . GLN A 1 85 ? -2.617 -6.384 -23.291 1.00 84.50 85 GLN A C 1
ATOM 686 O O . GLN A 1 85 ? -1.517 -6.204 -23.814 1.00 84.50 85 GLN A O 1
ATOM 691 N N . GLU A 1 86 ? -3.283 -5.401 -22.689 1.00 85.69 86 GLU A N 1
ATOM 692 C CA . GLU A 1 86 ? -2.817 -4.015 -22.666 1.00 85.69 86 GLU A CA 1
ATOM 693 C C . GLU A 1 86 ? -1.803 -3.716 -21.553 1.00 85.69 86 GLU A C 1
ATOM 695 O O . GLU A 1 86 ? -1.287 -2.589 -21.486 1.00 85.69 86 GLU A O 1
ATOM 700 N N . LYS A 1 87 ? -1.477 -4.716 -20.718 1.00 88.50 87 LYS A N 1
ATOM 701 C CA . LYS A 1 87 ? -0.591 -4.612 -19.546 1.00 88.50 87 LYS A CA 1
ATOM 702 C C . LYS A 1 87 ? -1.052 -3.511 -18.585 1.00 88.50 87 LYS A C 1
ATOM 704 O O . LYS A 1 87 ? -0.271 -2.646 -18.198 1.00 88.50 87 LYS A O 1
ATOM 709 N N . ILE A 1 88 ? -2.343 -3.506 -18.256 1.00 89.50 88 ILE A N 1
ATOM 710 C CA . ILE A 1 88 ? -2.943 -2.553 -17.319 1.00 89.50 88 ILE A CA 1
ATOM 711 C C . ILE A 1 88 ? -3.173 -3.257 -15.985 1.00 89.50 88 ILE A C 1
ATOM 713 O O . ILE A 1 88 ? -3.926 -4.230 -15.906 1.00 89.50 88 ILE A O 1
ATOM 717 N N . PHE A 1 89 ? -2.570 -2.716 -14.933 1.00 92.88 89 PHE A N 1
ATOM 718 C CA . PHE A 1 89 ? -2.579 -3.278 -13.585 1.00 92.88 89 PHE A CA 1
ATOM 719 C C . PHE A 1 89 ? -3.389 -2.404 -12.630 1.00 92.88 89 PHE A C 1
ATOM 721 O O . PHE A 1 89 ? -3.411 -1.179 -12.768 1.00 92.88 89 PHE A O 1
ATOM 728 N N . ASN A 1 90 ? -4.014 -3.021 -11.632 1.00 94.50 90 ASN A N 1
ATOM 729 C CA . ASN A 1 90 ? -4.586 -2.321 -10.492 1.00 94.50 90 ASN A CA 1
ATOM 730 C C . ASN A 1 90 ? -3.503 -2.120 -9.430 1.00 94.50 90 ASN A C 1
ATOM 732 O O . ASN A 1 90 ? -2.914 -3.071 -8.929 1.00 94.50 90 ASN A O 1
ATOM 736 N N . MET A 1 91 ? -3.266 -0.871 -9.056 1.00 96.00 91 MET A N 1
ATOM 737 C CA . MET A 1 91 ? -2.396 -0.491 -7.949 1.00 96.00 91 MET A CA 1
ATOM 738 C C . MET A 1 91 ? -3.251 -0.007 -6.785 1.00 96.00 91 MET A C 1
ATOM 740 O O . MET A 1 91 ? -4.110 0.859 -6.962 1.00 96.00 91 MET A O 1
ATOM 744 N N . ILE A 1 92 ? -2.956 -0.484 -5.579 1.00 97.69 92 ILE A N 1
ATOM 745 C CA . ILE A 1 92 ? -3.556 0.034 -4.348 1.00 97.69 92 ILE A CA 1
ATOM 746 C C . ILE A 1 92 ? -2.616 1.062 -3.740 1.00 97.69 92 ILE A C 1
ATOM 748 O O . ILE A 1 92 ? -1.502 0.737 -3.339 1.00 97.69 92 ILE A O 1
ATOM 752 N N . VAL A 1 93 ? -3.064 2.309 -3.640 1.00 98.38 93 VAL A N 1
ATOM 753 C CA . VAL A 1 93 ? -2.246 3.412 -3.125 1.00 98.38 93 VAL A CA 1
ATOM 754 C C . VAL A 1 93 ? -2.182 3.379 -1.598 1.00 98.38 93 VAL A C 1
ATOM 756 O O . VAL A 1 93 ? -3.179 3.604 -0.913 1.00 98.38 93 VAL A O 1
ATOM 759 N N . GLU A 1 94 ? -0.993 3.216 -1.033 1.00 98.50 94 GLU A N 1
ATOM 760 C CA . GLU A 1 94 ? -0.767 3.198 0.417 1.00 98.50 94 GLU A CA 1
ATOM 761 C C . GLU A 1 94 ? -0.301 4.567 0.937 1.00 98.50 94 GLU A C 1
ATOM 7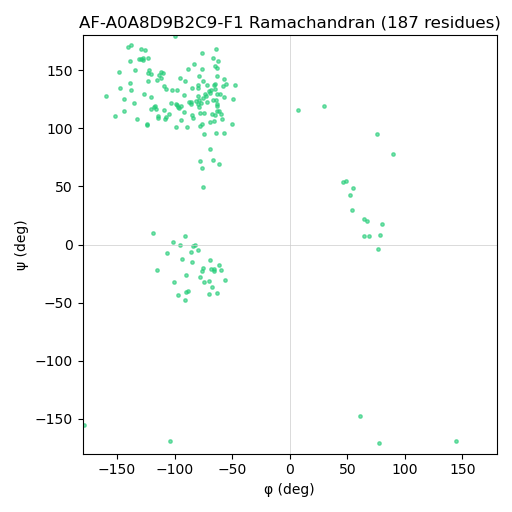63 O O . GLU A 1 94 ? -0.805 5.089 1.945 1.00 98.50 94 GLU A O 1
ATOM 768 N N . ILE A 1 95 ? 0.621 5.206 0.211 1.00 98.06 95 ILE A N 1
ATOM 769 C CA . ILE A 1 95 ? 1.216 6.492 0.580 1.00 98.06 95 ILE A CA 1
ATOM 770 C C . ILE A 1 95 ? 0.995 7.490 -0.560 1.00 98.06 95 ILE A C 1
ATOM 772 O O . ILE A 1 95 ? 1.694 7.466 -1.574 1.00 98.06 95 ILE A O 1
ATOM 776 N N . PRO A 1 96 ? 0.029 8.412 -0.404 1.00 97.69 96 PRO A N 1
ATOM 777 C CA . PRO A 1 96 ? -0.167 9.494 -1.355 1.00 97.69 96 PRO A CA 1
ATOM 778 C C . PRO A 1 96 ? 1.085 10.350 -1.539 1.00 97.69 96 PRO A C 1
ATOM 780 O O . PRO A 1 96 ? 1.746 10.713 -0.556 1.00 97.69 96 PRO A O 1
ATOM 783 N N . LYS A 1 97 ? 1.320 10.792 -2.777 1.00 95.12 97 LYS A N 1
ATOM 784 C CA . LYS A 1 97 ? 2.326 11.805 -3.113 1.00 95.12 97 LYS A CA 1
ATOM 785 C C . LYS A 1 97 ? 2.230 13.009 -2.178 1.00 95.12 97 LYS A C 1
ATOM 787 O O . LYS A 1 97 ? 1.144 13.524 -1.885 1.00 95.12 97 LYS A O 1
ATOM 792 N N . GLY A 1 98 ? 3.364 13.513 -1.718 1.00 93.38 98 GLY A N 1
ATOM 793 C CA . GLY A 1 98 ? 3.392 14.677 -0.843 1.00 93.38 98 GLY A CA 1
ATOM 794 C C . GLY A 1 98 ? 3.089 14.364 0.629 1.00 93.38 98 GLY A C 1
ATOM 795 O O . GLY A 1 98 ? 2.635 15.262 1.337 1.00 93.38 98 GLY A O 1
ATOM 796 N N . THR A 1 99 ? 3.177 13.104 1.075 1.00 95.44 99 THR A N 1
ATOM 797 C CA . THR A 1 99 ? 2.896 12.700 2.470 1.00 95.44 99 THR A CA 1
ATOM 798 C C . THR A 1 99 ? 4.048 11.891 3.066 1.00 95.44 99 THR A C 1
ATOM 800 O O . THR A 1 99 ? 4.887 11.387 2.327 1.00 95.44 99 THR A O 1
ATOM 803 N N . ASN A 1 100 ? 4.127 11.807 4.400 1.00 95.19 100 ASN A N 1
ATOM 804 C CA . ASN A 1 100 ? 5.258 11.191 5.114 1.00 95.19 100 ASN A CA 1
ATOM 805 C C . ASN A 1 100 ? 4.897 9.936 5.914 1.00 95.19 100 ASN A C 1
ATOM 807 O O . ASN A 1 100 ? 5.789 9.164 6.251 1.00 95.19 100 ASN A O 1
ATOM 811 N N . ALA A 1 101 ? 3.622 9.756 6.269 1.00 96.81 101 ALA A N 1
ATOM 812 C CA . ALA A 1 101 ? 3.192 8.619 7.075 1.00 96.81 101 ALA A CA 1
ATOM 813 C C . ALA A 1 101 ? 3.442 7.320 6.304 1.00 96.81 101 ALA A C 1
ATOM 815 O O . ALA A 1 101 ? 2.860 7.135 5.232 1.00 96.81 101 ALA A O 1
ATOM 816 N N . LYS A 1 102 ? 4.277 6.435 6.857 1.00 97.12 102 LYS A N 1
ATOM 817 C CA . LYS A 1 102 ? 4.510 5.111 6.287 1.00 97.12 102 LYS A CA 1
ATOM 818 C C . LYS A 1 102 ? 3.296 4.244 6.583 1.00 97.12 102 LYS A C 1
ATOM 820 O O . LYS A 1 102 ? 2.986 3.962 7.743 1.00 97.12 102 LYS A O 1
ATOM 825 N N . MET A 1 103 ? 2.590 3.880 5.527 1.00 98.00 103 MET A N 1
ATOM 826 C CA . MET A 1 103 ? 1.388 3.063 5.584 1.00 98.00 103 MET A CA 1
ATOM 827 C C . MET A 1 103 ? 1.594 1.845 4.711 1.00 98.00 103 MET A C 1
ATOM 829 O O . MET A 1 103 ? 2.258 1.964 3.690 1.00 98.00 103 MET A O 1
ATOM 833 N N . ALA A 1 104 ? 1.000 0.730 5.106 1.00 97.94 104 ALA A N 1
ATOM 834 C CA . ALA A 1 104 ? 1.065 -0.512 4.357 1.00 97.94 104 ALA A CA 1
ATOM 835 C C . ALA A 1 104 ? -0.228 -1.309 4.551 1.00 97.94 104 ALA A C 1
ATOM 837 O O . ALA A 1 104 ? -0.853 -1.241 5.619 1.00 97.94 104 ALA A O 1
ATOM 838 N N . ILE A 1 105 ? -0.619 -2.060 3.529 1.00 98.25 105 ILE A N 1
ATOM 839 C CA . ILE A 1 105 ? -1.574 -3.163 3.615 1.00 98.25 105 ILE A CA 1
ATOM 840 C C . ILE A 1 105 ? -1.044 -4.167 4.646 1.00 98.25 105 ILE A C 1
ATOM 842 O O . ILE A 1 105 ? 0.103 -4.604 4.593 1.00 98.25 105 ILE A O 1
ATOM 846 N N . SER A 1 106 ? -1.872 -4.528 5.624 1.00 96.94 106 SER A N 1
ATOM 847 C CA . SER A 1 106 ? -1.459 -5.455 6.675 1.00 96.94 106 SER A CA 1
ATOM 848 C C . SER A 1 106 ? -1.490 -6.906 6.192 1.00 96.94 106 SER A C 1
ATOM 850 O O . SER A 1 106 ? -2.539 -7.394 5.790 1.00 96.94 106 SER A O 1
ATOM 852 N N . LEU A 1 107 ? -0.373 -7.627 6.302 1.00 92.56 107 LEU A N 1
ATOM 853 C CA . LEU A 1 107 ? -0.301 -9.057 5.963 1.00 92.56 107 LEU A CA 1
ATOM 854 C C . LEU A 1 107 ? -0.897 -9.980 7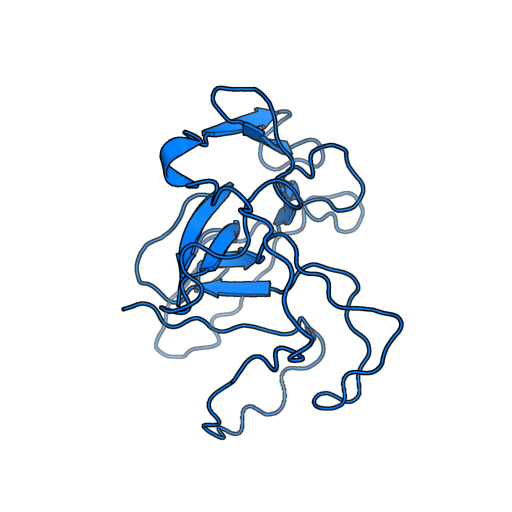.040 1.00 92.56 107 LEU A C 1
ATOM 856 O O . LEU A 1 107 ? -1.366 -11.068 6.733 1.00 92.56 107 LEU A O 1
ATOM 860 N N . GLY A 1 108 ? -0.879 -9.553 8.307 1.00 91.75 108 GLY A N 1
ATOM 861 C CA . GLY A 1 108 ? -1.265 -10.387 9.454 1.00 91.75 108 GLY A CA 1
ATOM 862 C C . GLY A 1 108 ? -2.669 -10.136 10.005 1.00 91.75 108 GLY A C 1
ATOM 863 O O . GLY A 1 108 ? -3.038 -10.727 11.018 1.00 91.75 108 GLY A O 1
ATOM 864 N N . GLU A 1 109 ? -3.441 -9.232 9.401 1.00 96.31 109 GLU A N 1
ATOM 865 C CA . GLU A 1 109 ? -4.784 -8.883 9.865 1.00 96.31 109 GLU A CA 1
ATOM 866 C C . GLU A 1 109 ? -5.852 -9.282 8.848 1.00 96.31 109 GLU A C 1
ATOM 868 O O . GLU A 1 109 ? -5.676 -9.118 7.642 1.00 96.31 109 GLU A O 1
ATOM 873 N N . ALA A 1 110 ? -6.995 -9.759 9.349 1.00 97.12 110 ALA A N 1
ATOM 874 C CA . ALA A 1 110 ? -8.139 -10.094 8.512 1.00 97.12 110 ALA A CA 1
ATOM 875 C C . ALA A 1 110 ? -8.566 -8.892 7.655 1.00 97.12 110 ALA A C 1
ATOM 877 O O . ALA A 1 110 ? -8.631 -7.764 8.151 1.00 97.12 110 ALA A O 1
AT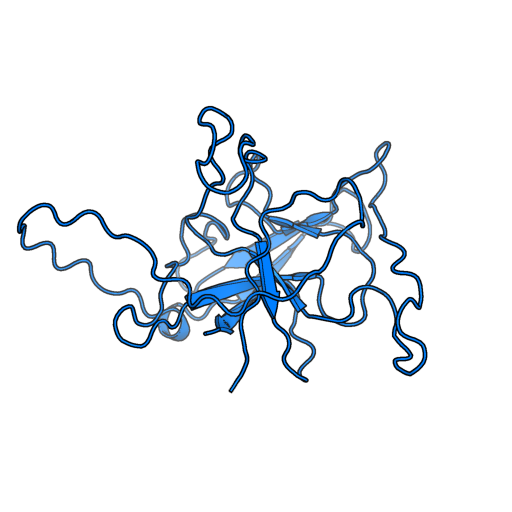OM 878 N N . LEU A 1 111 ? -8.889 -9.161 6.384 1.00 97.31 111 LEU A N 1
ATOM 879 C CA . LEU A 1 111 ? -9.258 -8.161 5.371 1.00 97.31 111 LEU A CA 1
ATOM 880 C C . LEU A 1 111 ? -8.126 -7.182 5.004 1.00 97.31 111 LEU A C 1
ATOM 882 O O . LEU A 1 111 ? -8.357 -6.222 4.272 1.00 97.31 111 LEU A O 1
ATOM 886 N N . ASN A 1 112 ? -6.910 -7.419 5.501 1.00 98.38 112 ASN A N 1
ATOM 887 C CA . ASN A 1 112 ? -5.683 -6.726 5.118 1.00 98.38 112 ASN A CA 1
ATOM 888 C C . ASN A 1 112 ? -5.835 -5.189 5.044 1.00 98.38 112 ASN A C 1
ATOM 890 O O . ASN A 1 112 ? -5.543 -4.589 4.009 1.00 98.38 112 ASN A O 1
ATOM 894 N N . PRO A 1 113 ? -6.315 -4.513 6.109 1.00 98.50 113 PRO A N 1
ATOM 895 C CA . PRO A 1 113 ? -6.492 -3.068 6.077 1.00 98.50 113 PRO A CA 1
ATOM 896 C C . PRO A 1 113 ? -5.155 -2.347 5.895 1.00 98.50 113 PRO A C 1
ATOM 898 O O . PRO A 1 113 ? -4.116 -2.799 6.383 1.00 98.50 113 PRO A O 1
ATOM 901 N N . ILE A 1 114 ? -5.196 -1.164 5.284 1.00 98.69 114 ILE A N 1
ATOM 902 C CA . ILE A 1 114 ? -4.044 -0.261 5.255 1.00 98.69 114 ILE A CA 1
ATOM 903 C C . ILE A 1 114 ? -3.914 0.393 6.633 1.00 98.69 114 ILE A C 1
ATOM 905 O O . ILE A 1 114 ? -4.857 1.013 7.135 1.00 98.69 114 ILE A O 1
ATOM 909 N N . LYS A 1 115 ? -2.738 0.288 7.250 1.00 98.38 115 LYS A N 1
ATOM 910 C CA . LYS A 1 115 ? -2.451 0.828 8.588 1.00 98.38 115 LYS A CA 1
ATOM 911 C C . LYS A 1 115 ? -1.054 1.432 8.662 1.00 98.38 115 LYS A C 1
ATOM 913 O O . LYS A 1 115 ? -0.254 1.278 7.744 1.00 98.38 115 LYS A O 1
ATOM 918 N N . HIS A 1 116 ? -0.765 2.134 9.755 1.00 98.12 116 HIS A N 1
ATOM 919 C CA . HIS A 1 116 ? 0.582 2.640 9.996 1.00 98.12 116 HIS A CA 1
ATOM 920 C C . HIS A 1 116 ? 1.569 1.488 10.179 1.00 98.12 116 HIS A C 1
ATOM 922 O O . HIS A 1 116 ? 1.332 0.579 10.980 1.00 98.12 116 HIS A O 1
ATOM 928 N N . VAL A 1 117 ? 2.710 1.590 9.502 1.00 96.19 117 VAL A N 1
ATOM 929 C CA . VAL A 1 117 ? 3.909 0.860 9.910 1.00 96.19 117 VAL A CA 1
ATOM 930 C C . VAL A 1 117 ? 4.383 1.480 11.222 1.00 96.19 117 VAL A C 1
ATOM 932 O O . VAL A 1 117 ? 4.452 2.706 11.349 1.00 96.19 117 VAL A O 1
ATOM 935 N N . LEU A 1 118 ? 4.649 0.643 12.225 1.00 95.56 118 LEU A N 1
ATOM 936 C CA . LEU A 1 118 ? 5.057 1.103 13.548 1.00 95.56 118 LEU A CA 1
ATOM 937 C C . LEU A 1 118 ? 6.561 0.936 13.731 1.00 95.56 118 LEU A C 1
ATOM 939 O O . LEU A 1 118 ? 7.109 -0.139 13.509 1.00 95.56 118 LEU A O 1
ATOM 943 N N . LYS A 1 119 ? 7.208 1.981 14.240 1.00 94.06 119 LYS A N 1
ATOM 944 C CA . LYS A 1 119 ? 8.594 1.963 14.698 1.00 94.06 119 LYS A CA 1
ATOM 945 C C . LYS A 1 119 ? 8.613 2.274 16.185 1.00 94.06 119 LYS A C 1
ATOM 947 O O . LYS A 1 119 ? 8.159 3.335 16.610 1.00 94.06 119 LYS A O 1
ATOM 952 N N . ASN A 1 120 ? 9.103 1.333 16.991 1.00 93.62 120 ASN A N 1
ATOM 953 C CA . ASN A 1 120 ? 9.091 1.427 18.457 1.00 93.62 120 ASN A CA 1
ATOM 954 C C . ASN A 1 120 ? 7.686 1.727 19.022 1.00 93.62 120 ASN A C 1
ATOM 956 O O . ASN A 1 120 ? 7.523 2.592 19.881 1.00 93.62 120 ASN A O 1
ATOM 960 N N . GLY A 1 121 ? 6.659 1.062 18.478 1.00 94.12 121 GLY A N 1
ATOM 961 C CA . GLY A 1 121 ? 5.259 1.216 18.896 1.00 94.12 121 GLY A CA 1
ATOM 962 C C . GLY A 1 121 ? 4.552 2.484 18.402 1.00 94.12 121 GLY A C 1
ATOM 963 O O . GLY A 1 121 ? 3.353 2.621 18.620 1.00 94.12 121 GLY A O 1
ATOM 964 N N . ASN A 1 122 ? 5.252 3.387 17.710 1.00 95.19 122 ASN A N 1
ATOM 965 C CA . ASN A 1 122 ? 4.691 4.638 17.205 1.00 95.19 122 ASN A CA 1
ATOM 966 C C . ASN A 1 122 ? 4.583 4.623 15.674 1.00 95.19 122 ASN A C 1
ATOM 968 O O . ASN A 1 122 ? 5.446 4.030 15.025 1.00 95.19 122 ASN A O 1
ATOM 972 N N . PRO A 1 123 ? 3.575 5.290 15.081 1.00 97.25 123 PRO A N 1
ATOM 973 C CA . PRO A 1 123 ? 3.500 5.493 13.637 1.00 97.25 123 PRO A CA 1
ATOM 974 C C . PRO A 1 123 ? 4.805 6.033 13.045 1.00 97.25 123 PRO A C 1
ATOM 976 O O . PRO A 1 123 ? 5.315 7.066 13.481 1.00 97.25 123 PRO A O 1
ATOM 979 N N . GLU A 1 124 ? 5.343 5.339 12.045 1.00 96.75 124 GLU A N 1
ATOM 980 C CA . GLU A 1 124 ? 6.554 5.761 11.351 1.00 96.75 124 GLU A CA 1
ATOM 981 C C . GLU A 1 124 ? 6.242 6.860 10.323 1.00 96.75 124 GLU A C 1
ATOM 983 O O . GLU A 1 124 ? 5.295 6.770 9.535 1.00 96.75 124 GLU A O 1
ATOM 988 N N . TYR A 1 125 ? 7.079 7.898 10.311 1.00 94.19 125 TYR A N 1
ATOM 989 C CA . TYR A 1 125 ? 7.059 8.956 9.308 1.00 94.19 125 TYR A CA 1
ATOM 990 C C . TYR A 1 125 ? 8.411 8.993 8.606 1.00 94.19 125 TYR A C 1
ATOM 992 O O . TYR A 1 125 ? 9.436 9.272 9.228 1.00 94.19 125 TYR A O 1
ATOM 1000 N N . VAL A 1 126 ? 8.415 8.713 7.304 1.00 89.50 126 VAL A N 1
ATOM 1001 C CA . VAL A 1 126 ? 9.639 8.714 6.504 1.00 89.50 126 VAL A CA 1
ATOM 1002 C C . VAL A 1 126 ? 9.976 10.145 6.117 1.00 89.50 126 VAL A C 1
ATOM 1004 O O . VAL A 1 126 ? 9.177 10.863 5.505 1.00 89.50 126 VAL A O 1
ATOM 1007 N N . HIS A 1 127 ? 11.186 10.563 6.476 1.00 84.88 127 HIS A N 1
ATOM 1008 C CA . HIS A 1 127 ? 11.775 11.783 5.958 1.00 84.88 127 HIS A CA 1
ATOM 1009 C C . HIS A 1 127 ? 12.445 11.467 4.623 1.00 84.88 127 HIS A C 1
ATOM 1011 O O . HIS A 1 127 ? 13.441 10.750 4.586 1.00 84.88 127 HIS A O 1
ATOM 1017 N N . VAL A 1 128 ? 11.888 11.996 3.534 1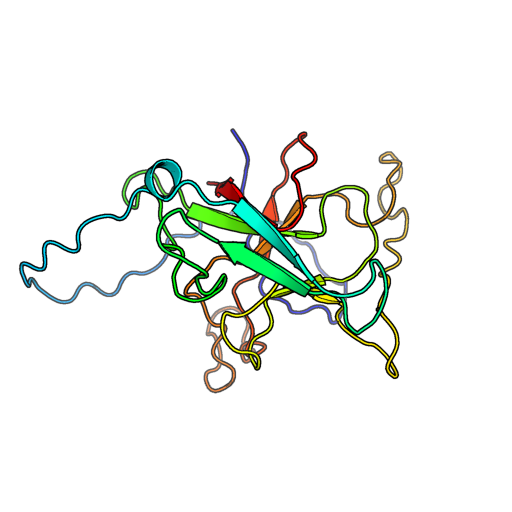.00 79.31 128 VAL A N 1
ATOM 1018 C CA . VAL A 1 128 ? 12.526 11.945 2.217 1.00 79.31 128 VAL A CA 1
ATOM 1019 C C . VAL A 1 128 ? 13.288 13.261 2.061 1.00 79.31 128 VAL A C 1
ATOM 1021 O O . VAL A 1 128 ? 12.637 14.304 1.948 1.00 79.31 128 VAL A O 1
ATOM 1024 N N . PRO A 1 129 ? 14.630 13.254 2.137 1.00 76.69 129 PRO A N 1
ATOM 1025 C CA . PRO A 1 129 ? 15.408 14.472 1.975 1.00 76.69 129 PRO A CA 1
ATOM 1026 C C . PRO A 1 129 ? 15.246 15.021 0.556 1.00 76.69 129 PRO A C 1
ATOM 1028 O O . PRO A 1 129 ? 15.018 14.264 -0.386 1.00 76.69 129 PRO A O 1
ATOM 1031 N N . ASN A 1 130 ? 15.415 16.336 0.404 1.00 73.62 130 ASN A N 1
ATOM 1032 C CA . ASN A 1 130 ? 15.457 16.992 -0.902 1.00 73.62 130 ASN A CA 1
ATOM 1033 C C . ASN A 1 130 ? 16.748 16.592 -1.635 1.00 73.62 130 ASN A C 1
ATOM 1035 O O . ASN A 1 130 ? 17.750 17.302 -1.588 1.00 73.62 130 ASN A O 1
ATOM 1039 N N . LEU A 1 131 ? 16.737 15.418 -2.268 1.00 71.75 131 LEU A N 1
ATOM 1040 C CA . LEU A 1 131 ? 17.887 14.857 -2.990 1.00 71.75 131 LEU A CA 1
ATOM 1041 C C . LEU A 1 131 ? 17.993 15.373 -4.428 1.00 71.75 131 LEU A C 1
ATOM 1043 O O . LEU A 1 131 ? 19.030 15.218 -5.067 1.00 71.75 131 LEU A O 1
ATOM 1047 N N . LEU A 1 132 ? 16.926 15.982 -4.946 1.00 72.50 132 LEU A N 1
ATOM 1048 C CA . LEU A 1 132 ? 16.852 16.454 -6.321 1.00 72.50 132 LEU A CA 1
ATOM 1049 C C . LEU A 1 132 ? 16.994 17.983 -6.333 1.00 72.50 132 LEU A C 1
ATOM 1051 O O . LEU A 1 132 ? 16.085 18.674 -5.870 1.00 72.50 132 LEU A O 1
ATOM 1055 N N . PRO A 1 133 ? 18.099 18.538 -6.874 1.00 70.44 133 PRO A N 1
ATOM 1056 C CA . PRO A 1 133 ? 18.443 19.958 -6.726 1.00 70.44 133 PRO A CA 1
ATOM 1057 C C . PRO A 1 133 ? 17.405 20.922 -7.321 1.00 70.44 133 PRO A C 1
ATOM 1059 O O . PRO A 1 133 ? 17.379 22.090 -6.950 1.00 70.44 133 PRO A O 1
ATOM 1062 N N . ASN A 1 134 ? 16.529 20.430 -8.203 1.00 76.88 134 ASN A N 1
ATOM 1063 C CA . ASN A 1 134 ? 15.508 21.221 -8.894 1.00 76.88 134 ASN A CA 1
ATOM 1064 C C . ASN A 1 134 ? 14.068 20.772 -8.586 1.00 76.88 134 ASN A C 1
ATOM 1066 O O . ASN A 1 134 ? 13.138 21.215 -9.256 1.00 76.88 134 ASN A O 1
ATOM 1070 N N . ILE A 1 135 ? 13.863 19.881 -7.610 1.00 70.12 135 ILE A N 1
ATOM 1071 C CA . ILE A 1 135 ? 12.528 19.403 -7.231 1.00 70.12 135 ILE A CA 1
ATOM 1072 C C . ILE A 1 135 ? 12.323 19.675 -5.746 1.00 70.12 135 ILE A C 1
ATOM 1074 O O . ILE A 1 135 ? 12.840 18.963 -4.891 1.00 70.12 135 ILE A O 1
ATOM 1078 N N . ASN A 1 136 ? 11.540 20.710 -5.442 1.00 77.44 136 ASN A N 1
ATOM 1079 C CA . ASN A 1 136 ? 11.048 20.923 -4.087 1.00 77.44 136 ASN A CA 1
ATOM 1080 C C . ASN A 1 136 ? 9.892 19.949 -3.828 1.00 77.44 136 ASN A C 1
ATOM 1082 O O . ASN A 1 136 ? 8.897 19.970 -4.557 1.00 77.44 136 ASN A O 1
ATOM 1086 N N . HIS A 1 137 ? 10.011 19.098 -2.811 1.00 79.62 137 HIS A N 1
ATOM 1087 C CA . HIS A 1 137 ? 8.968 18.142 -2.451 1.00 79.62 137 HIS A CA 1
ATOM 1088 C C . HIS A 1 137 ? 8.777 18.060 -0.936 1.00 79.62 137 HIS A C 1
ATOM 1090 O O . HIS A 1 137 ? 9.504 18.644 -0.136 1.00 79.62 137 HIS A O 1
ATOM 1096 N N . THR A 1 138 ? 7.734 17.350 -0.523 1.00 84.44 138 THR A N 1
ATOM 1097 C CA . THR A 1 138 ? 7.461 17.058 0.883 1.00 84.44 138 THR A CA 1
ATOM 1098 C C . THR A 1 138 ? 7.089 15.592 0.980 1.00 84.44 138 THR A C 1
ATOM 1100 O O . THR A 1 138 ? 6.160 15.161 0.313 1.00 84.44 138 THR A O 1
ATOM 1103 N N . GLY A 1 139 ? 7.819 14.805 1.767 1.00 90.06 139 GLY A N 1
ATOM 1104 C CA . GLY A 1 139 ? 7.583 13.360 1.841 1.00 90.06 139 GLY A CA 1
ATOM 1105 C C . GLY A 1 139 ? 7.781 12.652 0.501 1.00 90.06 139 GLY A C 1
ATOM 1106 O O . GLY A 1 139 ? 8.636 13.060 -0.287 1.00 90.06 139 GLY A O 1
ATOM 1107 N N . TYR A 1 140 ? 7.012 11.589 0.260 1.00 90.81 140 TYR A N 1
ATOM 1108 C CA . TYR A 1 140 ? 7.119 10.775 -0.954 1.00 90.81 140 TYR A CA 1
ATOM 1109 C C . TYR A 1 140 ? 6.837 11.613 -2.211 1.00 90.81 140 TYR A C 1
ATOM 1111 O O . TYR A 1 140 ? 5.832 12.323 -2.290 1.00 90.81 140 TYR A O 1
ATOM 1119 N N . ILE A 1 141 ? 7.733 11.537 -3.199 1.00 91.31 141 ILE A N 1
ATOM 1120 C CA . ILE A 1 141 ? 7.676 12.342 -4.437 1.00 91.31 141 ILE A CA 1
ATOM 1121 C C . ILE A 1 141 ? 6.604 11.816 -5.409 1.00 91.31 141 ILE A C 1
ATOM 1123 O O . ILE A 1 141 ? 6.108 12.561 -6.257 1.00 91.31 141 ILE A O 1
ATOM 1127 N N . TRP A 1 142 ? 6.195 10.561 -5.236 1.00 94.00 142 TRP A N 1
ATOM 1128 C CA . TRP A 1 142 ? 5.237 9.837 -6.070 1.00 94.00 142 TRP A CA 1
ATOM 1129 C C . TRP A 1 142 ? 4.150 9.194 -5.215 1.00 94.00 142 TRP A C 1
ATOM 1131 O O . TRP A 1 142 ? 4.266 9.165 -3.986 1.00 94.00 142 TRP A O 1
ATOM 1141 N N . ASN A 1 143 ? 3.085 8.703 -5.852 1.00 97.00 143 ASN A N 1
ATOM 1142 C CA . ASN A 1 143 ? 2.159 7.822 -5.150 1.00 97.00 143 ASN A CA 1
ATOM 1143 C C . ASN A 1 143 ? 2.845 6.461 -4.999 1.00 97.00 143 ASN A C 1
ATOM 1145 O O . ASN A 1 143 ? 3.373 5.925 -5.971 1.00 97.00 143 ASN A O 1
ATOM 1149 N N . TYR A 1 144 ? 2.854 5.940 -3.778 1.00 97.38 144 TYR A N 1
ATOM 1150 C CA . TYR 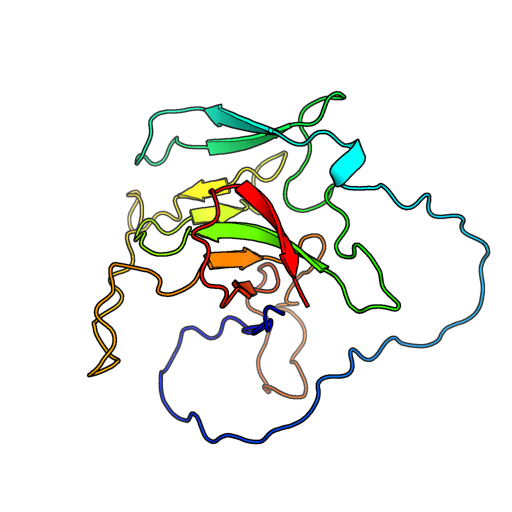A 1 144 ? 3.437 4.645 -3.447 1.00 97.38 144 TYR A CA 1
ATOM 1151 C C . TYR A 1 144 ? 2.341 3.679 -3.024 1.00 97.38 144 TYR A C 1
ATOM 1153 O O . TYR A 1 144 ? 1.364 4.086 -2.381 1.00 97.38 144 TYR A O 1
ATOM 1161 N N . GLY A 1 145 ? 2.508 2.412 -3.354 1.00 97.75 145 GLY A N 1
ATOM 1162 C CA . GLY A 1 145 ? 1.565 1.368 -3.006 1.00 97.75 145 GLY A CA 1
ATOM 1163 C C . GLY A 1 145 ? 2.042 0.015 -3.490 1.00 97.75 145 GLY A C 1
ATOM 1164 O O . GLY A 1 145 ? 3.231 -0.160 -3.718 1.00 97.75 145 GLY A O 1
ATOM 1165 N N . ALA A 1 146 ? 1.107 -0.905 -3.694 1.00 96.81 146 ALA A N 1
ATOM 1166 C CA . ALA A 1 146 ? 1.426 -2.278 -4.060 1.00 96.81 146 ALA A CA 1
ATOM 1167 C C . ALA A 1 146 ? 0.481 -2.828 -5.132 1.00 96.81 146 ALA A C 1
ATOM 1169 O O . ALA A 1 146 ? -0.657 -2.359 -5.281 1.00 96.81 146 ALA A O 1
ATOM 1170 N N . LEU A 1 147 ? 0.951 -3.853 -5.846 1.00 95.75 147 LEU A N 1
ATOM 1171 C CA . LEU A 1 147 ? 0.094 -4.711 -6.660 1.00 95.75 147 LEU A CA 1
ATOM 1172 C C . LEU A 1 147 ? -0.616 -5.737 -5.757 1.00 95.75 147 LEU A C 1
ATOM 1174 O O . LEU A 1 147 ? 0.056 -6.435 -4.988 1.00 95.75 147 LEU A O 1
ATOM 1178 N N . PRO A 1 148 ? -1.953 -5.870 -5.829 1.00 94.38 148 PRO A N 1
ATOM 1179 C CA . PRO A 1 148 ? -2.646 -6.939 -5.124 1.00 94.38 148 PRO A CA 1
ATOM 1180 C C . PRO A 1 148 ? -2.269 -8.299 -5.708 1.00 94.38 148 PRO A C 1
ATOM 1182 O O . PRO A 1 148 ? -1.789 -8.387 -6.837 1.00 94.38 148 PRO A O 1
ATOM 1185 N N . ASN A 1 149 ? -2.502 -9.363 -4.940 1.00 93.50 149 ASN A N 1
ATOM 1186 C CA . ASN A 1 149 ? -2.212 -10.737 -5.360 1.00 93.50 149 ASN A CA 1
ATOM 1187 C C . ASN A 1 149 ? -0.759 -10.978 -5.833 1.00 93.50 149 ASN A C 1
ATOM 1189 O O . ASN A 1 149 ? -0.505 -11.857 -6.650 1.00 93.50 149 ASN A O 1
ATOM 1193 N N . THR A 1 150 ? 0.208 -10.225 -5.295 1.00 93.44 150 THR A N 1
ATOM 1194 C CA . THR A 1 150 ? 1.648 -10.441 -5.513 1.00 93.44 150 THR A CA 1
ATOM 1195 C C . THR A 1 150 ? 2.369 -10.698 -4.201 1.00 93.44 150 THR A C 1
ATOM 1197 O O . THR A 1 150 ? 2.010 -10.118 -3.180 1.00 93.44 150 THR A O 1
ATOM 1200 N N . TRP A 1 151 ? 3.409 -11.529 -4.232 1.00 94.06 151 TRP A N 1
ATOM 1201 C CA . TRP A 1 151 ? 4.227 -11.828 -3.062 1.00 94.06 151 TRP A CA 1
ATOM 1202 C C . TRP A 1 151 ? 5.690 -12.012 -3.466 1.00 94.06 151 TRP A C 1
ATOM 1204 O O . TRP A 1 151 ? 5.992 -12.839 -4.327 1.00 94.06 151 TRP A O 1
ATOM 1214 N N . GLU A 1 152 ? 6.597 -11.257 -2.852 1.00 90.81 152 GLU A N 1
ATOM 1215 C CA . GLU A 1 152 ? 8.036 -11.441 -3.026 1.00 90.81 152 GLU A CA 1
ATOM 1216 C C . GLU A 1 152 ? 8.504 -12.631 -2.182 1.00 90.81 152 GLU A C 1
ATOM 1218 O O . GLU A 1 152 ? 8.642 -12.535 -0.962 1.00 90.81 152 GLU A O 1
ATOM 1223 N N . ASN A 1 153 ? 8.725 -13.780 -2.828 1.00 91.56 153 ASN A N 1
ATOM 1224 C CA . ASN A 1 153 ? 9.031 -15.040 -2.151 1.00 91.56 153 ASN A CA 1
ATOM 1225 C C . ASN A 1 153 ? 10.340 -14.947 -1.325 1.00 91.56 153 ASN A C 1
ATOM 1227 O O . ASN A 1 153 ? 11.424 -14.861 -1.905 1.00 91.56 153 ASN A O 1
ATOM 1231 N N . PRO A 1 154 ? 10.289 -15.051 0.019 1.00 94.06 154 PRO A N 1
ATOM 1232 C CA . PRO A 1 154 ? 11.472 -14.944 0.871 1.00 94.06 154 PRO A CA 1
ATOM 1233 C C . PRO A 1 154 ? 12.266 -16.257 0.970 1.00 94.06 154 PRO A C 1
ATOM 1235 O O . PRO A 1 154 ? 13.254 -16.331 1.698 1.00 94.06 154 PRO A O 1
ATOM 1238 N N . THR A 1 155 ? 11.816 -17.322 0.300 1.00 95.31 155 THR A N 1
ATOM 1239 C CA . THR A 1 155 ? 12.418 -18.666 0.377 1.00 95.31 155 THR A CA 1
ATOM 1240 C C . THR A 1 155 ? 13.194 -19.066 -0.874 1.00 95.31 155 THR A C 1
ATOM 1242 O O . THR A 1 155 ? 13.895 -20.077 -0.865 1.00 95.31 155 THR A O 1
ATOM 1245 N N . GLU A 1 156 ? 13.112 -18.257 -1.926 1.00 93.25 156 GLU A N 1
ATOM 1246 C CA . GLU A 1 156 ? 13.772 -18.480 -3.206 1.00 93.25 156 GLU A CA 1
ATOM 1247 C C . GLU A 1 156 ? 14.668 -17.285 -3.538 1.00 93.25 156 GLU A C 1
ATOM 1249 O O . GLU A 1 156 ? 14.318 -16.141 -3.251 1.00 93.25 156 GLU A O 1
ATOM 1254 N N . ILE A 1 157 ? 15.846 -17.559 -4.102 1.00 91.88 157 ILE A N 1
ATOM 1255 C CA . ILE A 1 157 ? 16.761 -16.514 -4.565 1.00 91.88 157 ILE A CA 1
ATOM 1256 C C . ILE A 1 157 ? 16.340 -16.139 -5.981 1.00 91.88 157 ILE A C 1
ATOM 1258 O O . ILE A 1 157 ? 16.362 -16.988 -6.871 1.00 91.88 157 ILE A O 1
ATOM 1262 N N . ASP A 1 158 ? 16.001 -14.872 -6.199 1.00 90.38 158 ASP A N 1
ATOM 1263 C CA . ASP A 1 158 ? 15.740 -14.369 -7.541 1.00 90.38 158 ASP A CA 1
ATOM 1264 C C . ASP A 1 158 ? 17.040 -14.332 -8.363 1.00 90.38 158 ASP A C 1
ATOM 1266 O O . ASP A 1 158 ? 18.084 -13.846 -7.919 1.00 90.38 158 ASP A O 1
ATOM 1270 N N . ASN A 1 159 ? 16.972 -14.835 -9.596 1.00 93.12 159 ASN A N 1
ATOM 1271 C CA . ASN A 1 159 ? 18.135 -14.984 -10.471 1.00 93.12 159 ASN A CA 1
ATOM 1272 C C . ASN A 1 159 ? 18.720 -13.644 -10.948 1.00 93.12 159 ASN A C 1
ATOM 1274 O O . ASN A 1 159 ? 19.881 -13.604 -11.357 1.00 93.12 159 ASN A O 1
ATOM 1278 N N . HIS A 1 160 ? 17.943 -12.558 -10.922 1.00 89.06 160 HIS A N 1
ATOM 1279 C CA . HIS A 1 160 ? 18.372 -11.253 -11.431 1.00 89.06 160 HIS A CA 1
ATOM 1280 C C . HIS A 1 160 ? 19.047 -10.409 -10.350 1.00 89.06 160 HIS A C 1
ATOM 1282 O O . HIS A 1 160 ? 20.056 -9.750 -10.602 1.00 89.06 160 HIS A O 1
ATOM 1288 N N . THR A 1 161 ? 18.498 -10.435 -9.141 1.00 90.69 161 THR A N 1
ATOM 1289 C CA . THR A 1 161 ? 18.995 -9.689 -7.983 1.00 90.69 161 THR A CA 1
ATOM 1290 C C . THR A 1 161 ? 20.018 -10.486 -7.179 1.00 90.69 161 THR A C 1
ATOM 1292 O O . THR A 1 161 ? 20.877 -9.891 -6.529 1.00 90.69 161 THR A O 1
ATOM 1295 N N . GLY A 1 162 ? 19.957 -11.822 -7.224 1.00 92.62 162 GLY A N 1
ATOM 1296 C CA . GLY A 1 162 ? 20.751 -12.700 -6.366 1.00 92.62 162 GLY A CA 1
ATOM 1297 C C . GLY A 1 162 ? 20.358 -12.611 -4.887 1.00 92.62 162 GLY A C 1
ATOM 1298 O O . GLY A 1 162 ? 21.166 -12.957 -4.023 1.00 92.62 162 GLY A O 1
ATOM 1299 N N . LEU A 1 163 ? 19.151 -12.121 -4.588 1.00 92.75 163 LEU A N 1
ATOM 1300 C CA . LEU A 1 163 ? 18.626 -11.899 -3.240 1.00 92.75 163 LEU A CA 1
ATOM 1301 C C . LEU A 1 163 ? 17.312 -12.666 -3.032 1.00 92.75 163 LEU A C 1
ATOM 1303 O O . LEU A 1 163 ? 16.649 -13.057 -3.990 1.00 92.75 163 LEU A O 1
ATOM 1307 N N . PHE A 1 164 ? 16.948 -12.884 -1.767 1.00 92.94 164 PHE A N 1
ATOM 1308 C CA . PHE A 1 164 ? 15.606 -13.342 -1.396 1.00 92.94 164 PHE A CA 1
ATOM 1309 C C . PHE A 1 164 ? 14.613 -12.179 -1.480 1.00 92.94 164 PHE A C 1
ATOM 1311 O O . PHE A 1 164 ? 14.999 -11.035 -1.225 1.00 92.94 164 PHE A O 1
ATOM 1318 N N . GLY A 1 165 ? 13.344 -12.481 -1.764 1.00 90.56 165 GLY A N 1
ATOM 1319 C CA . GLY A 1 165 ? 12.257 -11.515 -1.613 1.00 90.56 165 GLY A CA 1
ATOM 1320 C C . GLY A 1 165 ? 12.081 -11.064 -0.161 1.00 90.56 165 GLY A C 1
ATOM 1321 O O . GLY A 1 165 ? 12.486 -11.757 0.779 1.00 90.56 165 GLY A O 1
ATOM 1322 N N . ASP A 1 166 ? 11.469 -9.903 0.044 1.00 89.12 166 ASP A N 1
ATOM 1323 C CA . ASP A 1 166 ? 11.260 -9.348 1.386 1.00 89.12 166 ASP A CA 1
ATOM 1324 C C . ASP A 1 166 ? 10.063 -9.963 2.142 1.00 89.12 166 ASP A C 1
ATOM 1326 O O . ASP A 1 166 ? 9.858 -9.684 3.327 1.00 89.12 166 ASP A O 1
ATOM 1330 N N . GLY A 1 167 ? 9.296 -10.842 1.488 1.00 92.00 167 GLY A N 1
ATOM 1331 C CA . GLY A 1 167 ? 8.093 -11.458 2.040 1.00 92.00 167 GLY A CA 1
ATOM 1332 C C . GLY A 1 167 ? 6.859 -10.555 2.010 1.00 92.00 167 GLY A C 1
ATOM 1333 O O . GLY A 1 167 ? 5.835 -10.930 2.595 1.00 92.00 167 GLY A O 1
ATOM 1334 N N . GLU A 1 168 ? 6.925 -9.398 1.352 1.00 90.69 168 GLU A N 1
ATOM 1335 C CA . GLU A 1 168 ? 5.830 -8.454 1.170 1.00 90.69 168 GLU A CA 1
ATOM 1336 C C . GLU A 1 168 ? 5.229 -8.511 -0.246 1.00 90.69 168 GLU A C 1
ATOM 1338 O O . GLU A 1 168 ? 5.413 -9.472 -0.991 1.00 90.69 168 GLU A O 1
ATOM 1343 N N . ARG A 1 169 ? 4.375 -7.533 -0.565 1.00 92.25 169 ARG A N 1
ATOM 1344 C CA . ARG A 1 169 ? 3.755 -7.388 -1.884 1.00 92.25 169 ARG A CA 1
ATOM 1345 C C . ARG A 1 169 ? 4.735 -6.666 -2.798 1.00 92.25 169 ARG A C 1
ATOM 1347 O O . ARG A 1 169 ? 5.524 -5.864 -2.317 1.00 92.25 169 ARG A O 1
ATOM 1354 N N . MET A 1 170 ? 4.606 -6.868 -4.104 1.00 93.69 170 MET A N 1
ATOM 1355 C CA . MET A 1 170 ? 5.392 -6.118 -5.078 1.00 93.69 170 MET A CA 1
ATOM 1356 C C . MET A 1 170 ? 5.050 -4.625 -4.998 1.00 93.69 170 MET A C 1
ATOM 1358 O O . MET A 1 170 ? 3.895 -4.227 -5.212 1.00 93.69 170 MET A O 1
ATOM 1362 N N . ASP A 1 171 ? 6.059 -3.807 -4.712 1.00 94.38 171 ASP A N 1
ATOM 1363 C CA . ASP A 1 171 ? 5.902 -2.370 -4.529 1.00 94.38 171 ASP A CA 1
ATOM 1364 C C . ASP A 1 171 ? 5.799 -1.618 -5.863 1.00 94.38 171 ASP A C 1
ATOM 1366 O O . ASP A 1 171 ? 6.443 -1.925 -6.872 1.00 94.38 171 ASP A O 1
ATOM 1370 N N . VAL A 1 172 ? 4.991 -0.560 -5.847 1.00 95.75 172 VAL A N 1
ATOM 1371 C CA . VAL A 1 172 ? 4.687 0.271 -7.008 1.00 95.75 172 VAL A CA 1
ATOM 1372 C C . VAL A 1 172 ? 4.952 1.739 -6.716 1.00 95.75 172 VAL A C 1
ATOM 1374 O O . VAL A 1 172 ? 4.401 2.326 -5.780 1.00 95.75 172 VAL A O 1
ATOM 1377 N N . VAL A 1 173 ? 5.708 2.370 -7.615 1.00 96.12 173 VAL A N 1
ATOM 1378 C CA . VAL A 1 173 ? 5.845 3.823 -7.698 1.00 96.12 173 VAL A CA 1
ATOM 1379 C C . VAL A 1 173 ? 5.093 4.337 -8.923 1.00 96.12 173 VAL A C 1
ATOM 1381 O O . VAL A 1 173 ? 5.521 4.152 -10.063 1.00 96.12 173 VAL A O 1
ATOM 1384 N N . GLU A 1 174 ? 3.981 5.031 -8.692 1.00 95.81 174 GLU A N 1
ATOM 1385 C CA . GLU A 1 174 ? 3.196 5.664 -9.753 1.00 95.81 174 GLU A CA 1
ATOM 1386 C C . GLU A 1 174 ? 3.657 7.112 -9.954 1.00 95.81 174 GLU A C 1
ATOM 1388 O O . GLU A 1 174 ? 3.526 7.967 -9.069 1.00 95.81 174 GLU A O 1
ATOM 1393 N N . ILE A 1 175 ? 4.241 7.386 -11.126 1.00 94.12 175 ILE A N 1
ATOM 1394 C CA . ILE A 1 175 ? 4.994 8.627 -11.361 1.00 94.12 175 ILE A CA 1
ATOM 1395 C C . ILE A 1 175 ? 4.170 9.790 -11.924 1.00 94.12 175 ILE A C 1
ATOM 1397 O O . ILE A 1 175 ? 4.719 10.830 -12.304 1.00 94.12 175 ILE A O 1
ATOM 1401 N N . GLY A 1 176 ? 2.856 9.639 -12.012 1.00 91.25 176 GLY A N 1
ATOM 1402 C CA . GLY A 1 176 ? 1.965 10.647 -12.535 1.00 91.25 176 GLY A CA 1
ATOM 1403 C C . GLY A 1 176 ? 1.921 11.932 -11.729 1.00 91.25 176 GLY A C 1
ATOM 1404 O O . GLY A 1 176 ? 2.420 12.090 -10.610 1.00 91.25 176 GLY A O 1
ATOM 1405 N N . ASN A 1 177 ? 1.303 12.932 -12.353 1.00 91.00 177 ASN A N 1
ATOM 1406 C CA . ASN A 1 177 ? 1.218 14.248 -11.741 1.00 91.00 177 ASN A CA 1
ATOM 1407 C C . ASN A 1 177 ? 0.202 14.286 -10.587 1.00 91.00 177 ASN A C 1
ATOM 1409 O O . ASN A 1 177 ? 0.384 15.031 -9.623 1.00 91.00 177 ASN A O 1
ATOM 1413 N N . ARG A 1 178 ? -0.866 13.486 -10.690 1.00 94.44 178 ARG A N 1
ATOM 1414 C CA . ARG A 1 178 ? -1.985 13.478 -9.748 1.00 94.44 178 ARG A CA 1
ATOM 1415 C C . ARG A 1 178 ? -1.530 12.988 -8.372 1.00 94.44 178 ARG A C 1
ATOM 1417 O O . ARG A 1 178 ? -0.834 11.991 -8.255 1.00 94.44 178 ARG A O 1
ATOM 1424 N N . LYS A 1 179 ? -1.997 13.650 -7.313 1.00 96.19 179 LYS A N 1
ATOM 1425 C CA . LYS A 1 179 ? -1.940 13.111 -5.949 1.00 96.19 179 LYS A CA 1
ATOM 1426 C C . LYS A 1 179 ? -3.144 12.194 -5.724 1.00 96.19 179 LYS A C 1
ATOM 1428 O O . LYS A 1 179 ? -4.271 12.685 -5.655 1.00 96.19 179 LYS A O 1
ATOM 1433 N N . ALA A 1 180 ? -2.913 10.886 -5.654 1.00 97.44 180 ALA A N 1
ATOM 1434 C CA . ALA A 1 180 ? -3.964 9.905 -5.402 1.00 97.44 180 ALA A CA 1
ATOM 1435 C C . ALA A 1 180 ? -4.383 9.897 -3.922 1.00 97.44 180 ALA A C 1
ATOM 1437 O O . ALA A 1 180 ? -3.710 10.471 -3.059 1.00 97.44 180 ALA A O 1
ATOM 1438 N N . ARG A 1 181 ? -5.528 9.284 -3.617 1.00 97.81 181 ARG A N 1
ATOM 1439 C CA . ARG A 1 181 ? -5.990 9.094 -2.235 1.00 97.81 181 ARG A CA 1
ATOM 1440 C C . ARG A 1 181 ? -5.441 7.786 -1.675 1.00 97.81 181 ARG A C 1
ATOM 1442 O O . ARG A 1 181 ? -5.220 6.830 -2.403 1.00 97.81 181 ARG A O 1
ATOM 1449 N N . ARG A 1 182 ? -5.244 7.734 -0.359 1.00 98.12 182 ARG A N 1
ATOM 1450 C CA . ARG A 1 182 ? -4.889 6.481 0.317 1.00 98.12 182 ARG A CA 1
ATOM 1451 C C . ARG A 1 182 ? -6.041 5.481 0.202 1.00 98.12 182 ARG A C 1
ATOM 1453 O O . ARG A 1 182 ? -7.196 5.872 0.373 1.00 98.12 182 ARG A O 1
ATOM 1460 N N . GLY A 1 183 ? -5.707 4.224 -0.066 1.00 97.94 183 GLY A N 1
ATOM 1461 C CA . GLY A 1 183 ? -6.632 3.138 -0.378 1.00 97.94 183 GLY A CA 1
ATOM 1462 C C . GLY A 1 183 ? -7.324 3.292 -1.729 1.00 97.94 183 GLY A C 1
ATOM 1463 O O . GLY A 1 183 ? -8.276 2.573 -1.999 1.00 97.94 183 GLY A O 1
ATOM 1464 N N . GLU A 1 184 ? -6.939 4.268 -2.553 1.00 97.50 184 GLU A N 1
ATOM 1465 C CA . GLU A 1 184 ? -7.471 4.356 -3.909 1.00 97.50 184 GLU A CA 1
ATOM 1466 C C . GLU A 1 184 ? -6.882 3.234 -4.761 1.00 97.50 184 GLU A C 1
ATOM 1468 O O . GLU A 1 184 ? -5.680 2.978 -4.689 1.00 97.50 184 GLU A O 1
ATOM 1473 N N . ILE A 1 185 ? -7.730 2.604 -5.572 1.00 96.25 185 ILE A N 1
ATOM 1474 C CA . ILE A 1 185 ? -7.300 1.667 -6.604 1.00 96.25 185 ILE A CA 1
ATOM 1475 C C . ILE A 1 185 ? -7.187 2.461 -7.897 1.00 96.25 185 ILE A C 1
ATOM 1477 O O . ILE A 1 185 ? -8.161 3.073 -8.340 1.00 96.25 185 ILE A O 1
ATOM 1481 N N . ILE A 1 186 ? -5.987 2.507 -8.463 1.00 94.81 186 ILE A N 1
ATOM 1482 C CA . ILE A 1 186 ? -5.704 3.220 -9.708 1.00 94.81 186 ILE A CA 1
ATOM 1483 C C . ILE A 1 186 ? -5.127 2.265 -10.740 1.00 94.81 186 ILE A C 1
ATOM 1485 O O . ILE A 1 186 ? -4.454 1.299 -10.399 1.00 94.81 186 ILE A O 1
ATOM 1489 N N . GLN A 1 187 ? -5.382 2.560 -12.008 1.00 93.69 187 GLN A N 1
ATOM 1490 C CA . GLN A 1 187 ? -4.883 1.758 -13.117 1.00 93.69 187 GLN A CA 1
ATOM 1491 C C . GLN A 1 187 ? -3.544 2.312 -13.594 1.00 93.69 187 GLN A C 1
ATOM 1493 O O . GLN A 1 187 ? -3.422 3.514 -13.857 1.00 93.69 187 GLN A O 1
ATOM 1498 N N . VAL A 1 188 ? -2.549 1.438 -13.694 1.00 93.06 188 VAL A N 1
ATOM 1499 C CA . VAL A 1 188 ? -1.160 1.768 -14.042 1.00 93.06 188 VAL A CA 1
ATOM 1500 C C . VAL A 1 188 ? -0.659 0.872 -15.178 1.00 93.06 188 VAL A C 1
ATOM 1502 O O . VAL A 1 188 ? -1.249 -0.176 -15.440 1.00 93.06 188 VAL A O 1
ATOM 1505 N N . LYS A 1 189 ? 0.397 1.310 -15.875 1.00 89.44 189 LYS A N 1
ATOM 1506 C CA . LYS A 1 189 ? 1.012 0.619 -17.017 1.00 89.44 189 LYS A CA 1
ATOM 1507 C C . LYS A 1 189 ? 2.529 0.699 -16.949 1.00 89.44 189 LYS A C 1
ATOM 1509 O O . LYS A 1 189 ? 3.030 1.801 -16.626 1.00 89.44 189 LYS A O 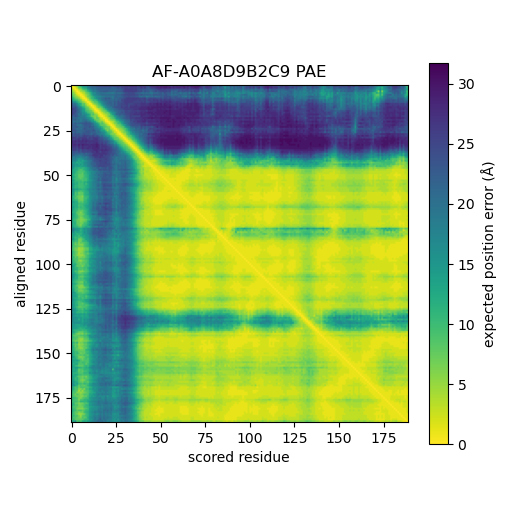1
#